Protein AF-A0A257A3Z7-F1 (afdb_monomer_lite)

Structure (mmCIF, N/CA/C/O backbone):
data_AF-A0A257A3Z7-F1
#
_entry.id   AF-A0A257A3Z7-F1
#
loop_
_atom_site.group_PDB
_atom_site.id
_atom_site.type_symbol
_atom_site.label_atom_id
_atom_site.label_alt_id
_atom_site.label_comp_id
_atom_site.label_asym_id
_atom_site.label_entity_id
_atom_site.label_seq_id
_atom_site.pdbx_PDB_ins_code
_atom_site.Cartn_x
_atom_site.Cartn_y
_atom_site.Cartn_z
_atom_site.occupancy
_atom_site.B_iso_or_equiv
_atom_site.auth_seq_id
_atom_site.auth_comp_id
_atom_site.auth_asym_id
_atom_site.auth_atom_id
_atom_site.pdbx_PDB_model_num
ATOM 1 N N . SER A 1 1 ? -11.593 16.610 8.542 1.00 84.69 1 SER A N 1
ATOM 2 C CA . SER A 1 1 ? -10.259 16.221 9.062 1.00 84.69 1 SER A CA 1
ATOM 3 C C . SER A 1 1 ? -10.163 14.697 9.157 1.00 84.69 1 SER A C 1
ATOM 5 O O . SER A 1 1 ? -11.190 14.039 9.027 1.00 84.69 1 SER A O 1
ATOM 7 N N . ILE A 1 2 ? -8.974 14.115 9.392 1.00 80.50 2 ILE A N 1
ATOM 8 C CA . ILE A 1 2 ? -8.826 12.655 9.613 1.00 80.50 2 ILE A CA 1
ATOM 9 C C . ILE A 1 2 ? -9.677 12.182 10.802 1.00 80.50 2 ILE A C 1
ATOM 11 O O . ILE A 1 2 ? -10.316 11.139 10.735 1.00 80.50 2 ILE A O 1
ATOM 15 N N . GLU A 1 3 ? -9.738 12.974 11.873 1.00 81.56 3 GLU A N 1
ATOM 16 C CA . GLU A 1 3 ? -10.544 12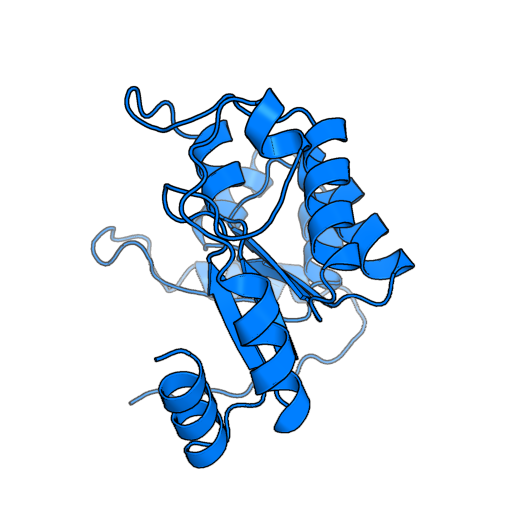.655 13.052 1.00 81.56 3 GLU A CA 1
ATOM 17 C C . GLU A 1 3 ? -12.048 12.618 12.746 1.00 81.56 3 GLU A C 1
ATOM 19 O O . GLU A 1 3 ? -12.732 11.679 13.150 1.00 81.56 3 GLU A O 1
ATOM 24 N N . GLU A 1 4 ? -12.567 13.606 12.012 1.00 74.69 4 GLU A N 1
ATOM 25 C CA . GLU A 1 4 ? -13.973 13.622 11.581 1.00 74.69 4 GLU A CA 1
ATOM 26 C C . GLU A 1 4 ? -14.294 12.403 10.712 1.00 74.69 4 GLU A C 1
ATOM 28 O O . GLU A 1 4 ? -15.268 11.704 10.984 1.00 74.69 4 GLU A O 1
ATOM 33 N N . PHE A 1 5 ? -13.428 12.090 9.743 1.00 80.69 5 PHE A N 1
ATOM 34 C CA . PHE A 1 5 ? -13.581 10.925 8.873 1.00 80.69 5 PHE A CA 1
ATOM 35 C C . PHE A 1 5 ? -13.638 9.611 9.668 1.00 80.69 5 PHE A C 1
ATOM 37 O O . PHE A 1 5 ? -14.579 8.833 9.514 1.00 80.69 5 PHE A O 1
ATOM 44 N N . VAL A 1 6 ? -12.688 9.378 10.579 1.00 74.31 6 VAL A N 1
ATOM 45 C CA . VAL A 1 6 ? -12.662 8.156 11.401 1.00 74.31 6 VAL A CA 1
ATOM 46 C C . VAL A 1 6 ? -13.874 8.072 12.334 1.00 74.31 6 VAL A C 1
ATOM 48 O O . VAL A 1 6 ? -14.445 6.992 12.508 1.00 74.31 6 VAL A O 1
ATOM 51 N N . ASN A 1 7 ? -14.299 9.192 12.926 1.00 75.12 7 ASN A N 1
ATOM 52 C CA . ASN A 1 7 ? -15.493 9.225 13.772 1.00 75.12 7 ASN A CA 1
ATOM 53 C C . ASN A 1 7 ? -16.762 8.887 12.978 1.00 75.12 7 ASN A C 1
ATOM 55 O O . ASN A 1 7 ? -17.616 8.158 13.487 1.00 75.12 7 ASN A O 1
ATOM 59 N N . GLU A 1 8 ? -16.877 9.359 11.735 1.00 69.88 8 GLU A N 1
ATOM 60 C CA . GLU A 1 8 ? -17.967 8.967 10.840 1.00 69.88 8 GLU A CA 1
ATOM 61 C C . GLU A 1 8 ? -17.906 7.481 10.480 1.00 69.88 8 GLU A C 1
ATOM 63 O O . GLU A 1 8 ? -18.938 6.804 10.531 1.00 69.88 8 GLU A O 1
ATOM 68 N N . CYS A 1 9 ? -16.719 6.947 10.173 1.00 64.25 9 CYS A N 1
ATOM 69 C CA . CYS A 1 9 ? -16.544 5.520 9.904 1.00 64.25 9 CYS A CA 1
ATOM 70 C C . CYS A 1 9 ? -17.002 4.663 11.094 1.00 64.25 9 CYS A C 1
ATOM 72 O O . CYS A 1 9 ? -17.773 3.715 10.926 1.00 64.25 9 CYS A O 1
ATOM 74 N N . TYR A 1 10 ? -16.588 5.045 12.304 1.00 72.25 10 TYR A N 1
ATOM 75 C CA . TYR A 1 10 ? -16.987 4.385 13.544 1.00 72.25 10 TYR A CA 1
ATOM 76 C C . TYR A 1 10 ? -18.500 4.464 13.779 1.00 72.25 10 TYR A C 1
ATOM 78 O O . TYR A 1 10 ? -19.136 3.449 14.056 1.00 72.25 10 TYR A O 1
ATOM 86 N N . ALA A 1 11 ? -19.099 5.650 13.626 1.00 68.94 11 ALA A N 1
ATOM 87 C CA . ALA A 1 11 ? -20.536 5.853 13.820 1.00 68.94 11 ALA A CA 1
ATOM 88 C C . ALA A 1 11 ? -21.390 5.029 12.840 1.00 68.94 11 ALA A C 1
ATOM 90 O O . ALA A 1 11 ? -22.500 4.621 13.181 1.00 68.94 11 ALA A O 1
ATOM 91 N N . LYS A 1 12 ? -20.864 4.765 11.639 1.00 70.31 12 LYS A N 1
ATOM 92 C CA . LYS A 1 12 ? -21.499 3.928 10.612 1.00 70.31 12 LYS A CA 1
ATOM 93 C C . LYS A 1 12 ? -21.217 2.428 10.772 1.00 70.31 12 LYS A C 1
ATOM 95 O O . LYS A 1 12 ? -21.784 1.633 10.030 1.00 70.31 12 LYS A O 1
ATOM 100 N N . GLY A 1 13 ? -20.387 2.032 11.738 1.00 65.19 13 GLY A N 1
ATOM 101 C CA . GLY A 1 13 ? -20.094 0.628 12.031 1.00 65.19 13 GLY A CA 1
ATOM 102 C C . GLY A 1 13 ? -19.088 -0.030 11.083 1.00 65.19 13 GLY A C 1
ATOM 103 O O . GLY A 1 13 ? -19.043 -1.259 11.018 1.00 65.19 13 GLY A O 1
ATOM 104 N N . TYR A 1 14 ? -18.282 0.749 10.353 1.00 65.94 14 TYR A N 1
ATOM 105 C CA . TYR A 1 14 ? -17.205 0.184 9.540 1.00 65.94 14 TYR A CA 1
ATOM 106 C C . TYR A 1 14 ? -16.089 -0.369 10.430 1.00 65.94 14 TYR A C 1
ATOM 108 O O . TYR A 1 14 ? -15.669 0.271 11.392 1.00 65.94 14 TYR A O 1
ATOM 116 N N . SER A 1 15 ? -15.590 -1.555 10.086 1.00 76.94 15 SER A N 1
ATOM 117 C CA . SER A 1 15 ? -14.508 -2.241 10.806 1.00 76.94 15 SER A CA 1
ATOM 118 C C . SER A 1 15 ? -13.149 -2.145 10.109 1.00 76.94 15 SER A C 1
ATOM 120 O O . SER A 1 15 ? -12.128 -2.471 10.716 1.00 76.94 15 SER A O 1
ATOM 122 N N . ILE A 1 16 ? -13.130 -1.705 8.847 1.00 82.25 16 ILE A N 1
ATOM 123 C CA . ILE A 1 16 ? -11.935 -1.566 8.013 1.00 82.25 16 ILE A CA 1
ATOM 124 C C . ILE A 1 16 ? -12.042 -0.261 7.219 1.00 82.25 16 ILE A C 1
ATOM 126 O O . ILE A 1 16 ? -13.093 0.035 6.651 1.00 82.25 16 ILE A O 1
ATOM 130 N N . ILE A 1 17 ? -10.945 0.489 7.161 1.00 80.31 17 ILE A N 1
ATOM 131 C CA . ILE A 1 17 ? -10.726 1.588 6.222 1.00 80.31 17 ILE A CA 1
ATOM 132 C C . ILE A 1 17 ? -9.701 1.109 5.199 1.00 80.31 17 ILE A C 1
ATOM 134 O O . ILE A 1 17 ? -8.583 0.754 5.563 1.00 80.31 17 ILE A O 1
ATOM 138 N N . LEU A 1 18 ? -10.085 1.111 3.925 1.00 87.00 18 LEU A N 1
ATOM 139 C CA . LEU A 1 18 ? -9.171 0.922 2.806 1.00 87.00 18 LEU A CA 1
ATOM 140 C C . LEU A 1 18 ? -8.731 2.302 2.312 1.00 87.00 18 LEU A C 1
ATOM 142 O O . LEU A 1 18 ? -9.569 3.087 1.869 1.00 87.00 18 LEU A O 1
ATOM 146 N N . PHE A 1 19 ? -7.444 2.613 2.420 1.00 86.94 19 PHE A N 1
ATOM 147 C CA . PHE A 1 19 ? -6.904 3.929 2.093 1.00 86.94 19 PHE A CA 1
ATOM 148 C C . PHE A 1 19 ? -5.880 3.813 0.966 1.00 86.94 19 PHE A C 1
ATOM 150 O O . PHE A 1 19 ? -4.880 3.115 1.118 1.00 86.94 19 PHE A O 1
ATOM 157 N N . ASN A 1 20 ? -6.119 4.490 -0.161 1.00 87.19 20 ASN A N 1
ATOM 158 C CA . ASN A 1 20 ? -5.139 4.572 -1.242 1.00 87.19 20 ASN A CA 1
ATOM 159 C C . ASN A 1 20 ? -3.973 5.453 -0.797 1.00 87.19 20 ASN A C 1
ATOM 161 O O . ASN A 1 20 ? -4.127 6.663 -0.637 1.00 87.19 20 ASN A O 1
ATOM 165 N N . VAL A 1 21 ? -2.818 4.824 -0.586 1.00 92.44 21 VAL A N 1
ATOM 166 C CA . VAL A 1 21 ? -1.618 5.498 -0.079 1.00 92.44 21 VAL A CA 1
ATOM 167 C C . VAL A 1 21 ? -0.762 6.092 -1.197 1.00 92.44 21 VAL A C 1
ATOM 169 O O . VAL A 1 21 ? 0.233 6.738 -0.881 1.00 92.44 21 VAL A O 1
ATOM 172 N N . ILE A 1 22 ? -1.123 5.879 -2.473 1.00 92.62 22 ILE A N 1
ATOM 173 C CA . ILE A 1 22 ? -0.373 6.330 -3.663 1.00 92.62 22 ILE A CA 1
ATOM 174 C C . ILE A 1 22 ? -1.316 6.722 -4.832 1.00 92.62 22 ILE A C 1
ATOM 176 O O . ILE A 1 22 ? -1.156 6.206 -5.935 1.00 92.62 22 ILE A O 1
ATOM 180 N N . PRO A 1 23 ? -2.351 7.573 -4.686 1.00 80.06 23 PRO A N 1
ATOM 181 C CA . PRO A 1 23 ? -3.240 7.899 -5.814 1.00 80.06 23 PRO A CA 1
ATOM 182 C C . PRO A 1 23 ? -2.546 8.699 -6.932 1.00 80.06 23 PRO A C 1
ATOM 184 O O . PRO A 1 23 ? -2.894 8.545 -8.103 1.00 80.06 23 PRO A O 1
ATOM 187 N N . TRP A 1 24 ? -1.563 9.531 -6.581 1.00 82.88 24 TRP A N 1
ATOM 188 C CA . TRP A 1 24 ? -0.672 10.241 -7.505 1.00 82.88 24 TRP A CA 1
ATOM 189 C C . TRP A 1 24 ? 0.615 10.601 -6.763 1.00 82.88 24 TRP A C 1
ATOM 191 O O . TRP A 1 24 ? 1.683 10.068 -7.053 1.00 82.88 24 TRP A O 1
ATOM 201 N N . GLU A 1 25 ? 0.461 11.420 -5.724 1.00 86.88 25 GLU A N 1
ATOM 202 C CA . GLU A 1 25 ? 1.416 11.558 -4.632 1.00 86.88 25 GLU A CA 1
ATOM 203 C C . GLU A 1 25 ? 1.273 10.370 -3.673 1.00 86.88 25 GLU A C 1
ATOM 205 O O . GLU A 1 25 ? 0.213 9.734 -3.621 1.00 86.88 25 GLU A O 1
ATOM 210 N N . TYR A 1 26 ? 2.319 10.079 -2.900 1.00 92.94 26 TYR A N 1
ATOM 211 C CA . TYR A 1 26 ? 2.256 9.083 -1.834 1.00 92.94 26 TYR A CA 1
ATOM 212 C C . TYR A 1 26 ? 2.099 9.726 -0.450 1.00 92.94 26 TYR A C 1
ATOM 214 O O . TYR A 1 26 ? 2.633 10.807 -0.188 1.00 92.94 26 TYR A O 1
ATOM 222 N N . TYR A 1 27 ? 1.354 9.044 0.430 1.00 94.44 27 TYR A N 1
ATOM 223 C CA . TYR A 1 27 ? 0.863 9.595 1.701 1.00 94.44 27 TYR A CA 1
ATOM 224 C C . TYR A 1 27 ? 1.410 8.921 2.970 1.00 94.44 27 TYR A C 1
ATOM 226 O O . TYR A 1 27 ? 0.728 8.832 3.995 1.00 94.44 27 TYR A O 1
ATOM 234 N N . PHE A 1 28 ? 2.641 8.423 2.892 1.00 97.62 28 PHE A N 1
ATOM 235 C CA . PHE A 1 28 ? 3.398 7.815 3.989 1.00 97.62 28 PHE A CA 1
ATOM 236 C C . PHE A 1 28 ? 4.897 8.024 3.738 1.00 97.62 28 PHE A C 1
ATOM 238 O O . PHE A 1 28 ? 5.302 8.291 2.615 1.00 97.62 28 PHE A O 1
ATOM 245 N N . ILE A 1 29 ? 5.754 7.929 4.749 1.00 97.62 29 ILE A N 1
ATOM 246 C CA . ILE A 1 29 ? 7.201 8.083 4.562 1.00 97.62 29 ILE A CA 1
ATOM 247 C C . ILE A 1 29 ? 7.757 6.803 3.933 1.00 97.62 29 ILE A C 1
ATOM 249 O O . ILE A 1 29 ? 7.714 5.735 4.539 1.00 97.62 29 ILE A O 1
ATOM 253 N N . SER A 1 30 ? 8.318 6.934 2.731 1.00 98.00 30 SER A N 1
ATOM 254 C CA . SER A 1 30 ? 8.900 5.832 1.966 1.00 98.00 30 SER A CA 1
ATOM 255 C C . SER A 1 30 ? 10.212 6.264 1.307 1.00 98.00 30 SER A C 1
ATOM 257 O O . SER A 1 30 ? 10.186 6.934 0.270 1.00 98.00 30 SER A O 1
ATOM 259 N N . PRO A 1 31 ? 11.370 5.876 1.874 1.00 98.19 31 PRO A N 1
ATOM 260 C CA . PRO A 1 31 ? 12.666 6.079 1.229 1.00 98.19 31 PRO A CA 1
ATOM 261 C C . PRO A 1 31 ? 12.738 5.414 -0.150 1.00 98.19 31 PRO A C 1
ATOM 263 O O . PRO A 1 31 ? 13.371 5.939 -1.065 1.00 98.19 31 PRO A O 1
ATOM 266 N N . THR A 1 32 ? 12.064 4.271 -0.318 1.00 98.50 32 THR A N 1
ATOM 267 C CA . THR A 1 32 ? 12.043 3.554 -1.596 1.00 98.50 32 THR A CA 1
ATOM 268 C C . THR A 1 32 ? 11.286 4.328 -2.681 1.00 98.50 32 THR A C 1
ATOM 270 O O . THR A 1 32 ? 11.759 4.403 -3.817 1.00 98.50 32 THR A O 1
ATOM 273 N N . LEU A 1 33 ? 10.124 4.915 -2.367 1.00 97.69 33 LEU A N 1
ATOM 274 C CA . LEU A 1 33 ? 9.367 5.733 -3.326 1.00 97.69 33 LEU A CA 1
ATOM 275 C C . LEU A 1 33 ? 10.086 7.046 -3.655 1.00 97.69 33 LEU A C 1
ATOM 277 O O . LEU A 1 33 ? 10.087 7.453 -4.819 1.00 97.69 33 LEU A O 1
ATOM 281 N N . GLU A 1 34 ? 10.753 7.655 -2.671 1.00 97.75 34 GLU A N 1
ATOM 282 C CA . GLU A 1 34 ? 11.599 8.836 -2.878 1.00 97.75 34 GLU A CA 1
ATOM 283 C C . GLU A 1 34 ? 12.741 8.539 -3.866 1.00 97.75 34 GLU A C 1
ATOM 285 O O . GLU A 1 34 ? 12.918 9.267 -4.843 1.00 97.75 34 GLU A O 1
ATOM 290 N N . GLU A 1 35 ? 13.471 7.430 -3.684 1.00 98.12 35 GLU A N 1
ATOM 291 C CA . GLU A 1 35 ? 14.539 7.006 -4.606 1.00 98.12 35 GLU A CA 1
ATOM 292 C C . GLU A 1 35 ? 14.005 6.733 -6.020 1.00 98.12 35 GLU A C 1
ATOM 294 O O . GLU A 1 35 ? 14.660 7.029 -7.024 1.00 98.12 35 GLU A O 1
ATOM 299 N N . LEU A 1 36 ? 12.790 6.192 -6.113 1.00 96.56 36 LEU A N 1
ATOM 300 C CA . LEU A 1 36 ? 12.113 5.957 -7.383 1.00 96.56 36 LEU A CA 1
ATOM 301 C C . LEU A 1 36 ? 11.615 7.248 -8.048 1.00 96.56 36 LEU A C 1
ATOM 303 O O . LEU A 1 36 ? 11.227 7.182 -9.214 1.00 96.56 36 LEU A O 1
ATOM 307 N N . GLY A 1 37 ? 11.648 8.393 -7.364 1.00 95.94 37 GLY A N 1
ATOM 308 C CA . GLY A 1 37 ? 11.215 9.691 -7.881 1.00 95.94 37 GLY A CA 1
ATOM 309 C C . GLY A 1 37 ? 9.702 9.906 -7.842 1.00 95.94 37 GLY A C 1
ATOM 310 O O . GLY A 1 37 ? 9.180 10.663 -8.662 1.00 95.94 37 GLY A O 1
ATOM 311 N N . TRP A 1 38 ? 8.984 9.205 -6.960 1.00 95.00 38 TRP A N 1
ATOM 312 C CA . TRP A 1 38 ? 7.573 9.498 -6.703 1.00 95.00 38 TRP A CA 1
ATOM 313 C C . TRP A 1 38 ? 7.429 10.808 -5.922 1.00 95.00 38 TRP A C 1
ATOM 315 O O . TRP A 1 38 ? 8.332 11.215 -5.193 1.00 95.00 38 TRP A O 1
ATOM 325 N N . GLU A 1 39 ? 6.287 11.474 -6.071 1.00 94.56 39 GLU A N 1
ATOM 326 C CA . GLU A 1 39 ? 6.020 12.750 -5.406 1.00 94.56 39 GLU A CA 1
ATOM 327 C C . GLU A 1 39 ? 5.460 12.516 -4.001 1.00 94.56 39 GLU A C 1
ATOM 329 O O . GLU A 1 39 ? 4.433 11.859 -3.831 1.00 94.56 39 GLU A O 1
ATOM 334 N N . PHE A 1 40 ? 6.139 13.047 -2.985 1.00 96.25 40 PHE A N 1
ATOM 335 C CA . PHE A 1 40 ? 5.632 13.027 -1.617 1.00 96.25 40 PHE A CA 1
ATOM 336 C C . PHE A 1 40 ? 4.645 14.173 -1.413 1.00 96.25 40 PHE A C 1
ATOM 338 O O . PHE A 1 40 ? 5.027 15.335 -1.560 1.00 96.25 40 PHE A O 1
ATOM 345 N N . GLY A 1 41 ? 3.408 13.848 -1.040 1.00 93.69 41 GLY A N 1
ATOM 346 C CA . GLY A 1 41 ? 2.415 14.854 -0.664 1.00 93.69 41 GLY A CA 1
ATOM 347 C C . GLY A 1 41 ? 2.597 15.261 0.796 1.00 93.69 41 GLY A C 1
ATOM 348 O O . GLY A 1 41 ? 3.130 16.323 1.115 1.00 93.69 41 GLY A O 1
ATOM 349 N N . GLU A 1 42 ? 2.169 14.380 1.700 1.00 91.44 42 GLU A N 1
ATOM 350 C CA . GLU A 1 42 ? 2.315 14.516 3.153 1.00 91.44 42 GLU A CA 1
ATOM 351 C C . GLU A 1 42 ? 2.094 13.161 3.850 1.00 91.44 42 GLU A C 1
ATOM 353 O O . GLU A 1 42 ? 1.567 12.232 3.249 1.00 91.44 42 GLU A O 1
ATOM 358 N N . ASP A 1 43 ? 2.440 13.019 5.132 1.00 94.25 43 ASP A N 1
ATOM 359 C CA . ASP A 1 43 ? 2.104 11.797 5.880 1.00 94.25 43 ASP A CA 1
ATOM 360 C C . ASP A 1 43 ? 0.660 11.848 6.409 1.00 94.25 43 ASP A C 1
ATOM 362 O O . ASP A 1 43 ? 0.394 12.350 7.506 1.00 94.25 43 ASP A O 1
ATOM 366 N N . MET A 1 44 ? -0.279 11.303 5.629 1.00 91.56 44 MET A N 1
ATOM 367 C CA . MET A 1 44 ? -1.674 11.123 6.053 1.00 91.56 44 MET A CA 1
ATOM 368 C C . MET A 1 44 ? -1.915 9.767 6.727 1.00 91.56 44 MET A C 1
ATOM 370 O O . MET A 1 44 ? -2.896 9.610 7.461 1.00 91.56 44 MET A O 1
ATOM 374 N N . LEU A 1 45 ? -1.047 8.780 6.485 1.00 94.19 45 LEU A N 1
ATOM 375 C CA . LEU A 1 45 ? -1.240 7.410 6.950 1.00 94.19 45 LEU A CA 1
ATOM 376 C C . LEU A 1 45 ? -1.015 7.280 8.464 1.00 94.19 45 LEU A C 1
ATOM 378 O O . LEU A 1 45 ? -1.851 6.681 9.144 1.00 94.19 45 LEU A O 1
ATOM 382 N N . SER A 1 46 ? 0.039 7.894 9.016 1.00 95.12 46 SER A N 1
ATOM 383 C CA . SER A 1 46 ? 0.323 7.883 10.465 1.00 95.12 46 SER A CA 1
ATOM 384 C C . SER A 1 46 ? -0.864 8.356 11.327 1.00 95.12 46 SER A C 1
ATOM 386 O O . SER A 1 46 ? -1.306 7.621 12.225 1.00 95.12 46 SER A O 1
ATOM 388 N N . PRO A 1 47 ? -1.421 9.569 11.104 1.00 90.94 47 PRO A N 1
ATOM 389 C CA . PRO A 1 47 ? -2.566 10.042 11.880 1.00 90.94 47 PRO A CA 1
ATOM 390 C C . PRO A 1 47 ? -3.838 9.217 11.637 1.00 90.94 47 PRO A C 1
ATOM 392 O O . PRO A 1 47 ? -4.625 9.049 12.573 1.00 90.94 47 PRO A O 1
ATOM 395 N N . LEU A 1 48 ? -4.041 8.673 10.430 1.00 90.38 48 LEU A N 1
ATOM 396 C CA . LEU A 1 48 ? -5.184 7.806 10.124 1.00 90.38 48 LEU A CA 1
ATOM 397 C C . LEU A 1 48 ? -5.138 6.504 10.929 1.00 90.38 48 LEU A C 1
ATOM 399 O O . LEU A 1 48 ? -6.124 6.179 11.591 1.00 90.38 48 LEU A O 1
ATOM 403 N N . ILE A 1 49 ? -4.000 5.801 10.915 1.00 96.94 49 ILE A N 1
ATOM 404 C CA . ILE A 1 49 ? -3.782 4.561 11.678 1.00 96.94 49 ILE A CA 1
ATOM 405 C C . ILE A 1 49 ? -4.042 4.810 13.160 1.00 96.94 49 ILE A C 1
ATOM 407 O O . ILE A 1 49 ? -4.874 4.136 13.766 1.00 96.94 49 ILE A O 1
ATOM 411 N N . THR A 1 50 ? -3.410 5.846 13.721 1.00 97.31 50 THR A N 1
ATOM 412 C CA . THR A 1 50 ? -3.550 6.194 15.142 1.00 97.31 50 THR A CA 1
ATOM 413 C C . THR A 1 50 ? -5.020 6.371 15.529 1.00 97.31 50 THR A C 1
ATOM 415 O O . THR A 1 50 ? -5.490 5.778 16.500 1.00 97.31 50 THR A O 1
ATOM 418 N N . LYS A 1 51 ? -5.778 7.157 14.753 1.00 92.25 51 LYS A N 1
ATOM 419 C CA . LYS A 1 51 ? -7.189 7.432 15.057 1.00 92.25 51 LYS A CA 1
ATOM 420 C C . LYS A 1 51 ? -8.107 6.247 14.800 1.00 92.25 51 LYS A C 1
ATOM 422 O O . LYS A 1 51 ? -9.018 6.014 15.594 1.00 92.25 51 LYS A O 1
ATOM 427 N N . ALA A 1 52 ? -7.882 5.489 13.735 1.00 88.94 52 ALA A N 1
ATOM 428 C CA . ALA A 1 52 ? -8.666 4.296 13.442 1.00 88.94 52 ALA A CA 1
ATOM 429 C C . ALA A 1 52 ? -8.488 3.232 14.538 1.00 88.94 52 ALA A C 1
ATOM 431 O O . ALA A 1 52 ? -9.476 2.695 15.048 1.00 88.94 52 ALA A O 1
ATOM 432 N N . HIS A 1 53 ? -7.251 3.006 14.987 1.00 97.62 53 HIS A N 1
ATOM 433 C CA . HIS A 1 53 ? -6.934 2.043 16.043 1.00 97.62 53 HIS A CA 1
ATOM 434 C C . HIS A 1 53 ? -7.521 2.438 17.405 1.00 97.62 53 HIS A C 1
ATOM 436 O O . HIS A 1 53 ? -8.029 1.564 18.108 1.00 97.62 53 HIS A O 1
ATOM 442 N N . GLU A 1 54 ? -7.580 3.734 17.750 1.00 97.75 54 GLU A N 1
ATOM 443 C CA . GLU A 1 54 ? -8.313 4.235 18.936 1.00 97.75 54 GLU A CA 1
ATOM 444 C C . GLU A 1 54 ? -9.800 3.817 18.938 1.00 97.75 54 GLU A C 1
ATOM 446 O O . GLU A 1 54 ? -10.424 3.715 19.998 1.00 97.75 54 GLU A O 1
ATOM 451 N N . LYS A 1 55 ? -10.380 3.571 17.756 1.00 90.94 55 LYS A N 1
ATOM 452 C CA . LYS A 1 55 ? -11.772 3.138 17.555 1.00 90.94 55 LYS A CA 1
ATOM 453 C C . LYS A 1 55 ? -11.916 1.642 17.262 1.00 90.94 55 LYS A C 1
ATOM 455 O O . LYS A 1 55 ? -13.033 1.181 17.039 1.00 90.94 55 LYS A O 1
ATOM 460 N N . GLY A 1 56 ? -10.818 0.883 17.262 1.00 91.38 56 GLY A N 1
ATOM 461 C CA . GLY A 1 56 ? -10.810 -0.536 16.897 1.00 91.38 56 GLY A CA 1
ATOM 462 C C . GLY A 1 56 ? -11.087 -0.803 15.412 1.00 91.38 56 GLY A C 1
ATOM 463 O O . GLY A 1 56 ? -11.512 -1.904 15.065 1.00 91.38 56 GLY A O 1
ATOM 464 N N . ILE A 1 57 ? -10.877 0.191 14.546 1.00 82.00 57 ILE A N 1
ATOM 465 C CA . ILE A 1 57 ? -11.022 0.079 13.091 1.00 82.00 57 ILE A CA 1
ATOM 466 C C . ILE A 1 57 ? -9.657 -0.261 12.498 1.00 82.00 57 ILE A C 1
ATOM 468 O O . ILE A 1 57 ? -8.671 0.403 12.805 1.00 82.00 57 ILE A O 1
ATOM 472 N N . LYS A 1 58 ? -9.603 -1.274 11.633 1.00 90.25 58 LYS A N 1
ATOM 473 C CA . LYS A 1 58 ? -8.378 -1.660 10.921 1.00 90.25 58 LYS A CA 1
ATOM 474 C C . LYS A 1 58 ? -8.104 -0.731 9.741 1.00 90.25 58 LYS A C 1
ATOM 476 O O . LYS A 1 58 ? -9.048 -0.273 9.100 1.00 90.25 58 LYS A O 1
ATOM 481 N N . VAL A 1 59 ? -6.838 -0.521 9.398 1.00 88.88 59 VAL A N 1
ATOM 482 C CA . VAL A 1 59 ? -6.429 0.287 8.237 1.00 88.88 59 VAL A CA 1
ATOM 483 C C . VAL A 1 59 ? -5.667 -0.568 7.241 1.00 88.88 59 VAL A C 1
ATOM 485 O O . VAL A 1 59 ? -4.657 -1.183 7.573 1.00 88.88 59 VAL A O 1
ATOM 488 N N . PHE A 1 60 ? -6.171 -0.625 6.013 1.00 94.69 60 PHE A N 1
ATOM 489 C CA . PHE A 1 60 ? -5.541 -1.325 4.903 1.00 94.69 60 PHE A CA 1
ATOM 490 C C . PHE A 1 60 ? -4.950 -0.285 3.953 1.00 94.69 60 PHE A C 1
ATOM 492 O O . PHE A 1 60 ? -5.653 0.641 3.543 1.00 94.69 60 PHE A O 1
ATOM 499 N N . ALA A 1 61 ? -3.678 -0.446 3.596 1.00 96.06 61 ALA A N 1
ATOM 500 C CA . ALA A 1 61 ? -3.032 0.377 2.584 1.00 96.06 61 ALA A CA 1
ATOM 501 C C . ALA A 1 61 ? -3.298 -0.204 1.196 1.00 96.06 61 ALA A C 1
ATOM 503 O O . ALA A 1 61 ? -2.941 -1.347 0.908 1.00 96.06 61 ALA A O 1
ATOM 504 N N . ASP A 1 62 ? -3.928 0.591 0.342 1.00 90.25 62 ASP A N 1
ATOM 505 C CA . ASP A 1 62 ? -4.152 0.262 -1.055 1.00 90.25 62 ASP A CA 1
ATOM 506 C C . ASP A 1 62 ? -3.038 0.846 -1.926 1.00 90.25 62 ASP A C 1
ATOM 508 O O . ASP A 1 62 ? -2.804 2.055 -1.929 1.00 90.25 62 ASP A O 1
ATOM 512 N N . VAL A 1 63 ? -2.343 -0.031 -2.650 1.00 94.44 63 VAL A N 1
ATOM 513 C CA . VAL A 1 63 ? -1.152 0.287 -3.457 1.00 94.44 63 VAL A CA 1
ATOM 514 C C . VAL A 1 63 ? -1.367 0.009 -4.950 1.00 94.44 63 VAL A C 1
ATOM 516 O O . VAL A 1 63 ? -0.408 -0.179 -5.701 1.00 94.44 63 VAL A O 1
ATOM 519 N N . GLN A 1 64 ? -2.628 -0.017 -5.400 1.00 86.75 64 GLN A N 1
ATOM 520 C CA . GLN A 1 64 ? -3.016 -0.331 -6.784 1.00 86.75 64 GLN A CA 1
ATOM 521 C C . GLN A 1 64 ? -2.261 0.488 -7.844 1.00 86.75 64 GLN A C 1
ATOM 523 O O . GLN A 1 64 ? -1.896 -0.038 -8.896 1.00 86.75 64 GLN A O 1
ATOM 528 N N . SER A 1 65 ? -1.938 1.748 -7.546 1.00 88.00 65 SER A N 1
ATOM 529 C CA . SER A 1 65 ? -1.271 2.650 -8.485 1.00 88.00 65 SER A CA 1
ATOM 530 C C . SER A 1 65 ? 0.135 2.192 -8.874 1.00 88.00 65 SER A C 1
ATOM 532 O O . SER A 1 65 ? 0.590 2.484 -9.977 1.00 88.00 65 SER A O 1
ATOM 534 N N . LEU A 1 66 ? 0.824 1.414 -8.028 1.00 91.38 66 LEU A N 1
ATOM 535 C CA . LEU A 1 66 ? 2.113 0.815 -8.401 1.00 91.38 66 LEU A CA 1
ATOM 536 C C . LEU A 1 66 ? 1.947 -0.177 -9.554 1.00 91.38 66 LEU A C 1
ATOM 538 O O . LEU A 1 66 ? 2.791 -0.268 -10.446 1.00 91.38 66 LEU A O 1
ATOM 542 N N . ALA A 1 67 ? 0.849 -0.926 -9.527 1.00 84.00 67 ALA A N 1
ATOM 543 C CA . ALA A 1 67 ? 0.521 -1.935 -10.516 1.00 84.00 67 ALA A CA 1
ATOM 544 C C . ALA A 1 67 ? 0.161 -1.286 -11.850 1.00 84.00 67 ALA A C 1
ATOM 546 O O . ALA A 1 67 ? 0.696 -1.650 -12.895 1.00 84.00 67 ALA A O 1
ATOM 547 N N . TRP A 1 68 ? -0.694 -0.270 -11.789 1.00 83.88 68 TRP A N 1
ATOM 548 C CA . TRP A 1 68 ? -1.032 0.571 -12.926 1.00 83.88 68 TRP A CA 1
ATOM 549 C C . TRP A 1 68 ? 0.249 1.176 -13.523 1.00 83.88 68 TRP A C 1
ATOM 551 O O . TRP A 1 68 ? 0.443 1.087 -14.727 1.00 83.88 68 TRP A O 1
ATOM 561 N N . LYS A 1 69 ? 1.191 1.685 -12.707 1.00 87.31 69 LYS A N 1
ATOM 562 C CA . LYS A 1 69 ? 2.455 2.271 -13.199 1.00 87.31 69 LYS A CA 1
ATOM 563 C C . LYS A 1 69 ? 3.298 1.266 -13.981 1.00 87.31 69 LYS A C 1
ATOM 565 O O . LYS A 1 69 ? 3.978 1.641 -14.931 1.00 87.31 69 LYS A O 1
ATOM 570 N N . ALA A 1 70 ? 3.268 -0.008 -13.593 1.00 85.88 70 ALA A N 1
ATOM 571 C CA . ALA A 1 70 ? 3.978 -1.070 -14.299 1.00 85.88 70 ALA A CA 1
ATOM 572 C C . ALA A 1 70 ? 3.318 -1.483 -15.621 1.00 85.88 70 ALA A C 1
ATOM 574 O O . ALA A 1 70 ? 4.016 -1.947 -16.522 1.00 85.88 70 ALA A O 1
ATOM 575 N N . ARG A 1 71 ? 1.991 -1.362 -15.726 1.00 77.69 71 ARG A N 1
ATOM 576 C CA . ARG A 1 71 ? 1.218 -1.796 -16.902 1.00 77.69 71 ARG A CA 1
ATOM 577 C C . ARG A 1 71 ? 1.010 -0.674 -17.910 1.00 77.69 71 ARG A C 1
ATOM 579 O O . ARG A 1 71 ? 1.061 -0.902 -19.116 1.00 77.69 71 ARG A O 1
ATOM 586 N N . GLU A 1 72 ? 0.776 0.530 -17.412 1.00 77.19 72 GLU A N 1
ATOM 587 C CA . GLU A 1 72 ? 0.336 1.679 -18.183 1.00 77.19 72 GLU A CA 1
ATOM 588 C C . GLU A 1 72 ? 1.457 2.708 -18.253 1.00 77.19 72 GLU A C 1
ATOM 590 O O . GLU A 1 72 ? 1.990 3.193 -17.256 1.00 77.19 72 GLU A O 1
ATOM 595 N N . SER A 1 73 ? 1.840 3.046 -19.480 1.00 65.38 73 SER A N 1
ATOM 596 C CA . SER A 1 73 ? 2.876 4.041 -19.742 1.00 65.38 73 SER A CA 1
ATOM 597 C C . SER A 1 73 ? 2.268 5.443 -19.774 1.00 65.38 73 SER A C 1
ATOM 599 O O . SER A 1 73 ? 2.258 6.085 -20.823 1.00 65.38 73 SER A O 1
ATOM 601 N N . TYR A 1 74 ? 1.728 5.910 -18.645 1.00 69.38 74 TYR A N 1
ATOM 602 C CA . TYR A 1 74 ? 1.271 7.295 -18.520 1.00 69.38 74 TYR A CA 1
ATOM 603 C C . TYR A 1 74 ? 2.478 8.238 -18.413 1.00 69.38 74 TYR A C 1
ATOM 605 O O . TYR A 1 74 ? 3.207 8.162 -17.419 1.00 69.38 74 TYR A O 1
ATOM 613 N N . PRO A 1 75 ? 2.716 9.115 -19.412 1.00 70.25 75 PRO A N 1
ATOM 614 C CA . PRO A 1 75 ? 3.935 9.925 -19.480 1.00 70.25 75 PRO A CA 1
ATOM 615 C C . PRO A 1 75 ? 4.107 10.880 -18.298 1.00 70.25 75 PRO A C 1
ATOM 617 O O . PRO A 1 75 ? 5.235 11.160 -17.906 1.00 70.25 75 PRO A O 1
ATOM 620 N N . ASP A 1 76 ? 2.994 11.350 -17.734 1.00 80.44 76 ASP A N 1
ATOM 621 C CA . ASP A 1 76 ? 2.981 12.374 -16.688 1.00 80.44 76 ASP A CA 1
ATOM 622 C C . ASP A 1 76 ? 2.982 11.788 -15.273 1.00 80.44 76 ASP A C 1
ATOM 624 O O . ASP A 1 76 ? 2.983 12.531 -14.297 1.00 80.44 76 ASP A O 1
ATOM 628 N N . TRP A 1 77 ? 2.957 10.460 -15.139 1.00 82.94 77 TRP A N 1
ATOM 629 C CA . TRP A 1 77 ? 2.824 9.843 -13.829 1.00 82.94 77 TRP A CA 1
ATOM 630 C C . TRP A 1 77 ? 4.159 9.841 -13.082 1.00 82.94 77 TRP A C 1
ATOM 632 O O . TRP A 1 77 ? 5.170 9.464 -13.687 1.00 82.94 77 TRP A O 1
ATOM 642 N N . PRO A 1 78 ? 4.202 10.210 -11.789 1.00 85.12 78 PRO A N 1
ATOM 643 C CA . PRO A 1 78 ? 5.463 10.385 -11.094 1.00 85.12 78 PRO A CA 1
ATOM 644 C C . PRO A 1 78 ? 6.185 9.048 -10.899 1.00 85.12 78 PRO A C 1
ATOM 646 O O . PRO A 1 78 ? 5.619 7.958 -11.047 1.00 85.12 78 PRO A O 1
ATOM 649 N N . GLY A 1 79 ? 7.480 9.156 -10.620 1.00 91.56 79 GLY A N 1
ATOM 650 C CA . GLY A 1 79 ? 8.351 8.038 -10.297 1.00 91.56 79 GLY A CA 1
ATOM 651 C C . GLY A 1 79 ? 8.609 7.016 -11.402 1.00 91.56 79 GLY A C 1
ATOM 652 O O . GLY A 1 79 ? 8.085 7.061 -12.516 1.00 91.56 79 GLY A O 1
ATOM 653 N N . ASN A 1 80 ? 9.469 6.062 -11.072 1.00 93.44 80 ASN A N 1
ATOM 654 C CA . ASN A 1 80 ? 9.818 4.919 -11.901 1.00 93.44 80 ASN A CA 1
ATOM 655 C C . ASN A 1 80 ? 9.019 3.677 -11.491 1.00 93.44 80 ASN A C 1
ATOM 657 O O . ASN A 1 80 ? 8.561 3.556 -10.352 1.00 93.44 80 ASN A O 1
ATOM 661 N N . VAL A 1 81 ? 8.892 2.729 -12.426 1.00 93.31 81 VAL A N 1
ATOM 662 C CA . VAL A 1 81 ? 8.331 1.401 -12.148 1.00 93.31 81 VAL A CA 1
ATOM 663 C C . VAL A 1 81 ? 9.237 0.680 -11.138 1.00 93.31 81 VAL A C 1
ATOM 665 O O . VAL A 1 81 ? 10.422 0.495 -11.431 1.00 93.31 81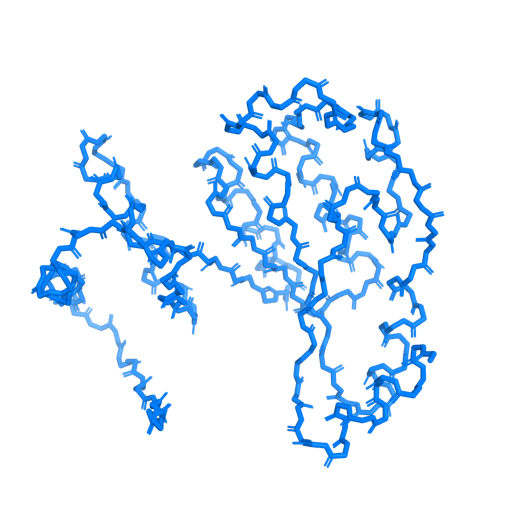 VAL A O 1
ATOM 668 N N . PRO A 1 82 ? 8.720 0.245 -9.976 1.00 95.00 82 PRO A N 1
ATOM 669 C CA . PRO A 1 82 ? 9.519 -0.483 -8.999 1.00 95.00 82 PRO A CA 1
ATOM 670 C C . PRO A 1 82 ? 9.997 -1.851 -9.519 1.00 95.00 82 PRO A C 1
ATOM 672 O O . PRO A 1 82 ? 9.282 -2.574 -10.211 1.00 95.00 82 PRO A O 1
ATOM 675 N N . SER A 1 83 ? 11.192 -2.274 -9.119 1.00 96.12 83 SER A N 1
ATOM 676 C CA . SER A 1 83 ? 11.593 -3.686 -9.188 1.00 96.12 83 SER A CA 1
ATOM 677 C C . SER A 1 83 ? 10.872 -4.528 -8.123 1.00 96.12 83 SER A C 1
ATOM 679 O O . SER A 1 83 ? 10.300 -3.995 -7.173 1.00 96.12 83 SER A O 1
ATOM 681 N N . VAL A 1 84 ? 10.948 -5.863 -8.223 1.00 92.44 84 VAL A N 1
ATOM 682 C CA . VAL A 1 84 ? 10.384 -6.785 -7.211 1.00 92.44 84 VAL A CA 1
ATOM 683 C C . VAL A 1 84 ? 10.907 -6.454 -5.805 1.00 92.44 84 VAL A C 1
ATOM 685 O O . VAL A 1 84 ? 10.143 -6.415 -4.847 1.00 92.44 84 VAL A O 1
ATOM 688 N N . GLN A 1 85 ? 12.205 -6.187 -5.675 1.00 97.62 85 GLN A N 1
ATOM 689 C CA . GLN A 1 85 ? 12.859 -5.876 -4.406 1.00 97.62 85 GLN A CA 1
ATOM 690 C C . GLN A 1 85 ? 12.393 -4.532 -3.850 1.00 97.62 85 GLN A C 1
ATOM 692 O O . GLN A 1 85 ? 12.195 -4.420 -2.648 1.00 97.62 85 GLN A O 1
ATOM 697 N N . GLN A 1 86 ? 12.165 -3.543 -4.713 1.00 98.12 86 GLN A N 1
ATOM 698 C CA . GLN A 1 86 ? 11.630 -2.250 -4.290 1.00 98.12 86 GLN A CA 1
ATOM 699 C C . GLN A 1 86 ? 10.168 -2.362 -3.850 1.00 98.12 86 GLN A C 1
ATOM 701 O O . GLN A 1 86 ? 9.816 -1.789 -2.828 1.00 98.12 86 GLN A O 1
ATOM 706 N N . ILE A 1 87 ? 9.337 -3.165 -4.524 1.00 96.94 87 ILE A N 1
ATOM 707 C CA . ILE A 1 87 ? 7.982 -3.467 -4.030 1.00 96.94 87 ILE A CA 1
ATOM 708 C C . ILE A 1 87 ? 8.038 -4.109 -2.648 1.00 96.94 87 ILE A C 1
ATOM 710 O O . ILE A 1 87 ? 7.314 -3.699 -1.750 1.00 96.94 87 ILE A O 1
ATOM 714 N N . ILE A 1 88 ? 8.916 -5.091 -2.454 1.00 96.88 88 ILE A N 1
ATOM 715 C CA . ILE A 1 88 ? 9.121 -5.724 -1.148 1.00 96.88 88 ILE A CA 1
ATOM 716 C C . ILE A 1 88 ? 9.488 -4.680 -0.084 1.00 96.88 88 ILE A C 1
ATOM 718 O O . ILE A 1 88 ? 8.928 -4.719 1.010 1.00 96.88 88 ILE A O 1
ATOM 722 N N . SER A 1 89 ? 10.396 -3.751 -0.393 1.00 98.50 89 SER A N 1
ATOM 723 C CA . SER A 1 89 ? 10.766 -2.666 0.521 1.00 98.50 89 SER A CA 1
ATOM 724 C C . SER A 1 89 ? 9.580 -1.758 0.840 1.00 98.50 89 SER A C 1
ATOM 726 O O . SER A 1 89 ? 9.294 -1.562 2.013 1.00 98.50 89 SER A O 1
ATOM 728 N N . ILE A 1 90 ? 8.835 -1.304 -0.172 1.00 98.44 90 ILE A N 1
ATOM 729 C CA . ILE A 1 90 ? 7.636 -0.466 -0.002 1.00 98.44 90 ILE A CA 1
ATOM 730 C C . ILE A 1 90 ? 6.605 -1.156 0.900 1.00 98.44 90 ILE A C 1
ATOM 732 O O . ILE A 1 90 ? 6.035 -0.539 1.796 1.00 98.44 90 ILE A O 1
ATOM 736 N N . ILE A 1 91 ? 6.373 -2.456 0.697 1.00 98.12 91 ILE A N 1
ATOM 737 C CA . ILE A 1 91 ? 5.444 -3.217 1.533 1.00 98.12 91 ILE A CA 1
ATOM 738 C C . ILE A 1 91 ? 5.956 -3.333 2.969 1.00 98.12 91 ILE A C 1
ATOM 740 O O . ILE A 1 91 ? 5.171 -3.143 3.889 1.00 98.12 91 ILE A O 1
ATOM 744 N N . ASN A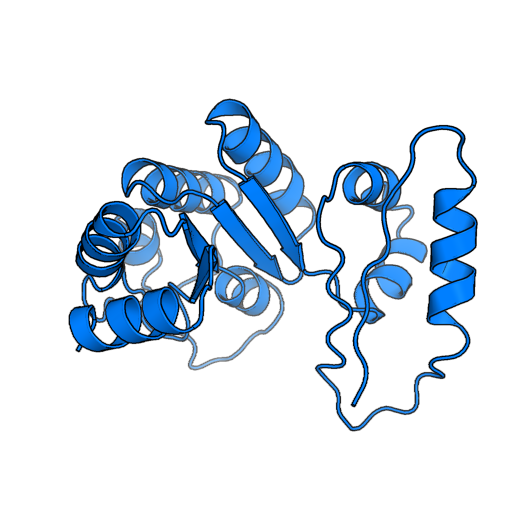 1 92 ? 7.245 -3.601 3.192 1.00 98.44 92 ASN A N 1
ATOM 745 C CA . ASN A 1 92 ? 7.793 -3.622 4.553 1.00 98.44 92 ASN A CA 1
ATOM 746 C C . ASN A 1 92 ? 7.693 -2.250 5.233 1.00 98.44 92 ASN A C 1
ATOM 748 O O . ASN A 1 92 ? 7.331 -2.197 6.400 1.00 98.44 92 ASN A O 1
ATOM 752 N N . GLU A 1 93 ? 7.928 -1.155 4.509 1.00 98.50 93 GLU A N 1
ATOM 753 C CA . GLU A 1 93 ? 7.754 0.204 5.036 1.00 98.50 93 GLU A CA 1
ATOM 754 C C . GLU A 1 93 ? 6.302 0.450 5.485 1.00 98.50 93 GLU A C 1
ATOM 756 O O . GLU A 1 93 ? 6.076 0.993 6.564 1.00 98.50 93 GLU A O 1
ATOM 761 N N . LEU A 1 94 ? 5.308 -0.014 4.719 1.00 98.56 94 LEU A N 1
ATOM 762 C CA . LEU A 1 94 ? 3.893 0.055 5.112 1.00 98.56 94 LEU A CA 1
ATOM 763 C C . LEU A 1 94 ? 3.574 -0.812 6.339 1.00 98.56 94 LEU A C 1
ATOM 765 O O . LEU A 1 94 ? 2.796 -0.404 7.203 1.00 98.56 94 LEU A O 1
ATOM 769 N N . ILE A 1 95 ? 4.175 -2.000 6.432 1.00 97.88 95 ILE A N 1
ATOM 770 C CA . ILE A 1 95 ? 4.044 -2.881 7.601 1.00 97.88 95 ILE A CA 1
ATOM 771 C C . ILE A 1 95 ? 4.634 -2.205 8.844 1.00 97.88 95 ILE A C 1
ATOM 773 O O . ILE A 1 95 ? 3.984 -2.189 9.888 1.00 97.88 95 ILE A O 1
ATOM 777 N N . ASP A 1 96 ? 5.814 -1.597 8.724 1.00 97.56 96 ASP A N 1
ATOM 778 C CA . ASP A 1 96 ? 6.474 -0.853 9.803 1.00 97.56 96 ASP A CA 1
ATOM 779 C C . ASP A 1 96 ? 5.665 0.386 10.224 1.00 97.56 96 ASP A C 1
ATOM 781 O O . ASP A 1 96 ? 5.668 0.764 11.397 1.00 97.56 96 ASP A O 1
ATOM 785 N N . TYR A 1 97 ? 4.909 0.972 9.290 1.00 96.50 97 TYR A N 1
ATOM 786 C CA . TYR A 1 97 ? 3.921 2.023 9.553 1.00 96.50 97 TYR A CA 1
ATOM 787 C C . TYR A 1 97 ? 2.745 1.558 10.429 1.00 96.50 97 TYR A C 1
ATOM 789 O O . TYR A 1 97 ? 2.073 2.387 11.045 1.00 96.50 97 TYR A O 1
ATOM 797 N N . GLY A 1 98 ? 2.493 0.249 10.507 1.00 97.56 98 GLY A N 1
ATOM 798 C CA . GLY A 1 98 ? 1.457 -0.340 11.355 1.00 97.56 98 GLY A CA 1
ATOM 799 C C . GLY A 1 98 ? 0.119 -0.589 10.659 1.00 97.56 98 GLY A C 1
ATOM 800 O O . GLY A 1 98 ? -0.913 -0.628 11.330 1.00 97.56 98 GLY A O 1
ATOM 801 N N . VAL A 1 99 ? 0.106 -0.749 9.332 1.00 97.31 99 VAL A N 1
ATOM 802 C CA . VAL A 1 99 ? -1.113 -1.145 8.605 1.00 97.31 99 VAL A CA 1
ATOM 803 C C . VAL A 1 99 ? -1.551 -2.560 8.994 1.00 97.31 99 VAL A C 1
ATOM 805 O O . VAL A 1 99 ? -0.730 -3.438 9.242 1.00 97.31 99 VAL A O 1
ATOM 808 N N . ASP A 1 100 ? -2.858 -2.811 8.992 1.00 96.12 100 ASP A N 1
ATOM 809 C CA . ASP A 1 100 ? -3.453 -4.126 9.270 1.00 96.12 100 ASP A CA 1
ATOM 810 C C . ASP A 1 100 ? -3.578 -5.001 8.014 1.00 96.12 100 ASP A C 1
ATOM 812 O O . ASP A 1 100 ? -3.780 -6.224 8.090 1.00 96.12 100 ASP A O 1
ATOM 816 N N . GLY A 1 101 ? -3.501 -4.366 6.845 1.00 91.12 101 GLY A N 1
ATOM 817 C CA . GLY A 1 101 ? -3.628 -5.035 5.566 1.00 91.12 101 GLY A CA 1
ATOM 818 C C . GLY A 1 101 ? -2.995 -4.279 4.408 1.00 91.12 101 GLY A C 1
ATOM 819 O O . GLY A 1 101 ? -2.825 -3.062 4.453 1.00 91.12 101 GLY A O 1
ATOM 820 N N . ILE A 1 102 ? -2.678 -5.027 3.359 1.00 94.62 102 ILE A N 1
ATOM 821 C CA . ILE A 1 102 ? -2.264 -4.522 2.054 1.00 94.62 102 ILE A CA 1
ATOM 822 C C . ILE A 1 102 ? -3.324 -4.933 1.044 1.00 94.62 102 ILE A C 1
ATOM 824 O O . ILE A 1 102 ? -3.744 -6.091 1.012 1.00 94.62 102 ILE A O 1
ATOM 828 N N . SER A 1 103 ? -3.729 -3.981 0.218 1.00 88.19 103 SER A N 1
ATOM 829 C CA . SER A 1 103 ? -4.605 -4.183 -0.924 1.00 88.19 103 SER A CA 1
ATOM 830 C C . SER A 1 103 ? -3.889 -3.777 -2.199 1.00 88.19 103 SER A C 1
ATOM 832 O O . SER A 1 103 ? -3.182 -2.771 -2.231 1.00 88.19 103 SER A O 1
ATOM 834 N N . GLU A 1 104 ? -4.095 -4.536 -3.263 1.00 86.31 104 GLU A N 1
ATOM 835 C CA . GLU A 1 104 ? -3.634 -4.165 -4.593 1.00 86.31 104 GLU A CA 1
ATOM 836 C C . GLU A 1 104 ? -4.601 -4.615 -5.676 1.00 86.31 104 GLU A C 1
ATOM 838 O O . GLU A 1 104 ? -5.485 -5.434 -5.431 1.00 86.31 104 GLU A O 1
ATOM 843 N N . GLU A 1 105 ? -4.431 -4.045 -6.863 1.00 79.56 105 GLU A N 1
ATOM 844 C CA . GLU A 1 105 ? -5.180 -4.397 -8.059 1.00 79.56 105 GLU A CA 1
ATOM 845 C C . GLU A 1 105 ? -4.205 -4.775 -9.174 1.00 79.56 105 GLU A C 1
ATOM 847 O O . GLU A 1 105 ? -3.405 -3.947 -9.633 1.00 79.56 105 GLU A O 1
ATOM 852 N N . MET A 1 106 ? -4.306 -6.017 -9.650 1.00 72.25 106 MET A N 1
ATOM 853 C CA . MET A 1 106 ? -3.569 -6.502 -10.819 1.00 72.25 106 MET A CA 1
ATOM 854 C C . MET A 1 106 ? -2.031 -6.365 -10.720 1.00 72.25 106 MET A C 1
ATOM 856 O O . MET A 1 106 ? -1.358 -6.008 -11.699 1.00 72.25 106 MET A O 1
ATOM 860 N N . PHE A 1 107 ? -1.425 -6.624 -9.559 1.00 78.06 107 PHE A N 1
ATOM 861 C CA . PHE A 1 107 ? 0.036 -6.700 -9.455 1.00 78.06 107 PHE A CA 1
ATOM 862 C C . PHE A 1 107 ? 0.614 -7.646 -10.523 1.00 78.06 107 PHE A C 1
ATOM 864 O O . PHE A 1 107 ? 0.103 -8.755 -10.699 1.00 78.06 107 PHE A O 1
ATOM 871 N N . PRO A 1 108 ? 1.709 -7.261 -11.215 1.00 76.50 108 PRO A N 1
ATOM 872 C CA . PRO A 1 108 ? 2.469 -8.190 -12.039 1.00 76.50 108 PRO A CA 1
ATOM 873 C C . PRO A 1 108 ? 2.734 -9.491 -11.274 1.00 76.50 108 PRO A C 1
ATOM 875 O O . PRO A 1 108 ? 3.083 -9.454 -10.092 1.00 76.50 108 PRO A O 1
ATOM 878 N N . ALA A 1 109 ? 2.632 -10.646 -11.940 1.00 70.25 109 ALA A N 1
ATOM 879 C CA . ALA A 1 109 ? 2.761 -11.956 -11.286 1.00 70.25 109 ALA A CA 1
ATOM 880 C C . ALA A 1 109 ? 4.057 -12.097 -10.456 1.00 70.25 109 ALA A C 1
ATOM 882 O O . ALA A 1 109 ? 4.074 -12.709 -9.388 1.00 70.25 109 ALA A O 1
ATOM 883 N N . GLN A 1 110 ? 5.138 -11.463 -10.920 1.00 76.06 110 GLN A N 1
ATOM 884 C CA . GLN A 1 110 ? 6.431 -11.403 -10.236 1.00 76.06 110 GLN A CA 1
ATOM 885 C C . GLN A 1 110 ? 6.422 -10.611 -8.912 1.00 76.06 110 GLN A C 1
ATOM 887 O O . GLN A 1 110 ? 7.296 -10.829 -8.076 1.00 76.06 110 GLN A O 1
ATOM 892 N N . TRP A 1 111 ? 5.467 -9.700 -8.706 1.00 82.31 111 TRP A N 1
ATOM 893 C CA . TRP A 1 111 ? 5.290 -8.935 -7.465 1.00 82.31 111 TRP A CA 1
ATOM 894 C C . TRP A 1 111 ? 4.349 -9.641 -6.492 1.00 82.31 111 TRP A C 1
ATOM 896 O O . TRP A 1 111 ? 4.625 -9.673 -5.294 1.00 82.31 111 TRP A O 1
ATOM 906 N N . PHE A 1 112 ? 3.278 -10.250 -7.008 1.00 78.56 112 PHE A N 1
ATOM 907 C CA . PHE A 1 112 ? 2.219 -10.869 -6.210 1.00 78.56 112 PHE A CA 1
ATOM 908 C C . PHE A 1 112 ? 2.755 -11.847 -5.151 1.00 78.56 112 PHE A C 1
ATOM 910 O O . PHE A 1 112 ? 2.538 -11.668 -3.952 1.00 78.56 112 PHE A O 1
ATOM 917 N N . PHE A 1 113 ? 3.487 -12.886 -5.570 1.00 74.75 113 PHE A N 1
ATOM 918 C CA . PHE A 1 113 ? 3.882 -13.963 -4.655 1.00 74.75 113 PHE A CA 1
ATOM 919 C C . PHE A 1 113 ? 4.837 -13.493 -3.539 1.00 74.75 113 PHE A C 1
ATOM 921 O O . PHE A 1 113 ? 4.609 -13.848 -2.376 1.00 74.75 113 PHE A O 1
ATOM 928 N N . PRO A 1 114 ? 5.878 -12.684 -3.825 1.00 80.88 114 PRO A N 1
ATOM 929 C CA . PRO A 1 114 ? 6.704 -12.091 -2.777 1.00 80.88 114 PRO A CA 1
ATOM 930 C C . PRO A 1 114 ? 5.920 -11.238 -1.776 1.00 80.88 114 PRO A C 1
ATOM 932 O O . PRO A 1 114 ? 6.130 -11.387 -0.570 1.00 80.88 114 PRO A O 1
ATOM 935 N N . VAL A 1 115 ? 4.995 -10.399 -2.250 1.00 85.25 115 VAL A N 1
ATOM 936 C CA . VAL A 1 115 ? 4.187 -9.526 -1.386 1.00 85.25 115 VAL A CA 1
ATOM 937 C C . VAL A 1 115 ? 3.254 -10.340 -0.500 1.00 85.25 115 VAL A C 1
ATOM 939 O O . VAL A 1 115 ? 3.256 -10.153 0.719 1.00 85.25 115 VAL A O 1
ATOM 942 N N . TYR A 1 116 ? 2.532 -11.306 -1.074 1.00 81.62 116 TYR A N 1
ATOM 943 C CA . TYR A 1 116 ? 1.689 -12.233 -0.317 1.00 81.62 116 TYR A CA 1
ATOM 944 C C . TYR A 1 116 ? 2.480 -12.928 0.800 1.00 81.62 116 TYR A C 1
ATOM 946 O O . TYR A 1 116 ? 2.031 -13.003 1.948 1.00 81.62 116 TYR A O 1
ATOM 954 N N . LYS A 1 117 ? 3.686 -13.419 0.482 1.00 82.00 117 LYS A N 1
ATOM 955 C CA . LYS A 1 117 ? 4.540 -14.118 1.447 1.00 82.00 117 LYS A CA 1
ATOM 956 C C . LYS A 1 117 ? 4.950 -13.207 2.604 1.00 82.00 117 LYS A C 1
ATOM 958 O O . LYS A 1 117 ? 4.873 -13.645 3.750 1.00 82.00 117 LYS A O 1
ATOM 963 N N . ILE A 1 118 ? 5.353 -11.971 2.317 1.00 89.50 118 ILE A N 1
ATOM 964 C CA . ILE A 1 118 ? 5.754 -10.995 3.339 1.00 89.50 118 ILE A CA 1
ATOM 965 C C . ILE A 1 118 ? 4.568 -10.608 4.220 1.00 89.50 118 ILE A C 1
ATOM 967 O O . ILE A 1 118 ? 4.701 -10.626 5.443 1.00 89.50 118 ILE A O 1
ATOM 971 N N . CYS A 1 119 ? 3.400 -10.338 3.632 1.00 85.12 119 CYS A N 1
ATOM 972 C CA . CYS A 1 119 ? 2.194 -10.025 4.401 1.00 85.12 119 CYS A CA 1
ATOM 973 C C . CYS A 1 119 ? 1.856 -11.173 5.363 1.00 85.12 119 CYS A C 1
ATOM 975 O O . CYS A 1 119 ? 1.720 -10.967 6.568 1.00 85.12 119 CYS A O 1
ATOM 977 N N . LYS A 1 120 ? 1.847 -12.414 4.858 1.00 84.06 120 LYS A N 1
ATOM 978 C CA . LYS A 1 120 ? 1.589 -13.614 5.666 1.00 84.06 120 LYS A CA 1
ATOM 979 C C . LYS A 1 120 ? 2.614 -13.813 6.786 1.00 84.06 120 LYS A C 1
ATOM 981 O O . LYS A 1 120 ? 2.233 -14.198 7.888 1.00 84.06 120 LYS A O 1
ATOM 986 N N . GLN A 1 121 ? 3.898 -13.575 6.516 1.00 89.06 121 GLN A N 1
ATOM 987 C CA . GLN A 1 121 ? 4.971 -13.698 7.511 1.00 89.06 121 GLN A CA 1
ATOM 988 C C . GLN A 1 121 ? 4.837 -12.681 8.650 1.00 89.06 121 GLN A C 1
ATOM 990 O O . GLN A 1 121 ? 5.188 -13.007 9.781 1.00 89.06 121 GLN A O 1
ATOM 995 N N . ASN A 1 122 ? 4.295 -11.498 8.361 1.00 91.88 122 ASN A N 1
ATOM 996 C CA . ASN A 1 122 ? 4.090 -10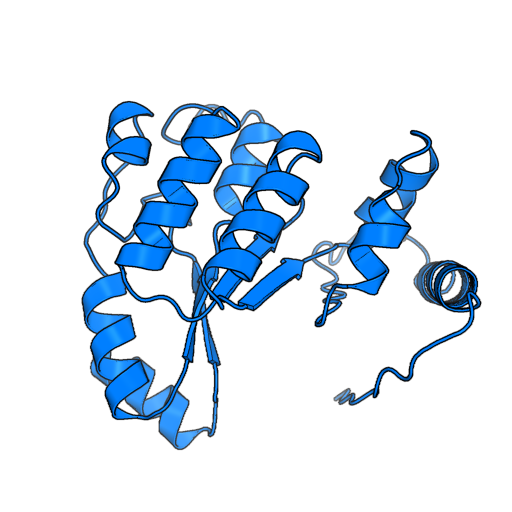.423 9.332 1.00 91.88 122 ASN A CA 1
ATOM 997 C C . ASN A 1 122 ? 2.676 -10.405 9.939 1.00 91.88 122 ASN A C 1
ATOM 999 O O . ASN A 1 122 ? 2.347 -9.507 10.705 1.00 91.88 122 ASN A O 1
ATOM 1003 N N . GLY A 1 123 ? 1.827 -11.390 9.622 1.00 87.56 123 GLY A N 1
ATOM 1004 C CA . GLY A 1 123 ? 0.454 -11.450 10.137 1.00 87.56 123 GLY A CA 1
ATOM 1005 C C . GLY A 1 123 ? -0.474 -10.367 9.576 1.00 87.56 123 GLY A C 1
ATOM 1006 O O . GLY A 1 123 ? -1.528 -10.110 10.154 1.00 87.56 123 GLY A O 1
ATOM 1007 N N . ILE A 1 124 ? -0.095 -9.757 8.455 1.00 90.25 124 ILE A N 1
ATOM 1008 C CA . ILE A 1 124 ? -0.843 -8.704 7.772 1.00 90.25 124 ILE A CA 1
ATOM 1009 C C . ILE A 1 124 ? -1.807 -9.328 6.767 1.00 90.25 124 ILE A C 1
ATOM 1011 O O . ILE A 1 124 ? -1.474 -10.290 6.065 1.00 90.25 124 ILE A O 1
ATOM 1015 N N . THR A 1 125 ? -3.020 -8.782 6.694 1.00 86.06 125 THR A N 1
ATOM 1016 C CA . THR A 1 125 ? -4.029 -9.265 5.746 1.00 86.06 125 THR A CA 1
ATOM 1017 C C . THR A 1 125 ? -3.645 -8.844 4.333 1.00 86.06 125 THR A C 1
ATOM 1019 O O . THR A 1 125 ? -3.439 -7.666 4.078 1.00 86.06 125 THR A O 1
ATOM 1022 N N . TYR A 1 126 ? -3.582 -9.787 3.399 1.00 81.44 126 TYR A N 1
ATOM 1023 C CA . TYR A 1 126 ? -3.365 -9.475 1.990 1.00 81.44 126 TYR A CA 1
ATOM 1024 C C . TYR A 1 126 ? -4.672 -9.602 1.210 1.00 81.44 126 TYR A C 1
ATOM 1026 O O . TYR A 1 126 ? -5.327 -10.648 1.261 1.00 81.44 126 TYR A O 1
ATOM 1034 N N . LEU A 1 127 ? -5.042 -8.541 0.500 1.00 79.00 127 LEU A N 1
ATOM 1035 C CA . LEU A 1 127 ? -6.238 -8.457 -0.323 1.00 79.00 127 LEU A CA 1
ATOM 1036 C C . LEU A 1 127 ? -5.830 -8.210 -1.779 1.00 79.00 127 LEU A C 1
ATOM 1038 O O . LEU A 1 127 ? -5.321 -7.151 -2.127 1.00 79.00 127 LEU A O 1
ATOM 1042 N N . HIS A 1 128 ? -6.061 -9.204 -2.629 1.00 74.06 128 HIS A N 1
ATOM 1043 C CA . HIS A 1 128 ? -5.889 -9.066 -4.070 1.00 74.06 128 HIS A CA 1
ATOM 1044 C C . HIS A 1 128 ? -7.240 -8.730 -4.698 1.00 74.06 128 HIS A C 1
ATOM 1046 O O . HIS A 1 128 ? -8.183 -9.522 -4.603 1.00 74.06 128 HIS A O 1
ATOM 1052 N N . LYS A 1 129 ? -7.337 -7.560 -5.327 1.00 70.75 129 LYS A N 1
ATOM 1053 C CA . LYS A 1 129 ? -8.496 -7.142 -6.116 1.00 70.75 129 LYS A CA 1
ATOM 1054 C C . LYS A 1 129 ? -8.295 -7.666 -7.534 1.00 70.75 129 LYS A C 1
ATOM 1056 O O . LYS A 1 129 ? -7.507 -7.112 -8.294 1.00 70.75 129 LYS A O 1
ATOM 1061 N N . GLY A 1 130 ? -8.957 -8.776 -7.848 1.00 55.03 130 GLY A N 1
ATOM 1062 C CA . GLY A 1 130 ? -9.016 -9.299 -9.210 1.00 55.03 130 GLY A CA 1
ATOM 1063 C C . GLY A 1 130 ? -10.208 -8.704 -9.948 1.00 55.03 130 GLY A C 1
ATOM 1064 O O . GLY A 1 130 ? -11.332 -8.827 -9.461 1.00 55.03 130 GLY A O 1
ATOM 1065 N N . ILE A 1 131 ? -9.985 -8.109 -11.117 1.00 49.56 131 ILE A N 1
ATOM 1066 C CA . ILE A 1 131 ? -11.064 -7.696 -12.021 1.00 49.56 131 ILE A CA 1
ATOM 1067 C C . ILE A 1 131 ? -11.375 -8.836 -13.009 1.00 49.56 131 ILE A C 1
ATOM 1069 O O . ILE A 1 131 ? -10.489 -9.618 -13.343 1.00 49.56 131 ILE A O 1
ATOM 1073 N N . PRO A 1 132 ? -12.614 -8.987 -13.514 1.00 42.62 132 PRO A N 1
ATOM 1074 C CA . PRO A 1 132 ? -12.992 -10.118 -14.374 1.00 42.62 132 PRO A CA 1
ATOM 1075 C C . PRO A 1 132 ? -12.113 -10.332 -15.622 1.00 42.62 132 PRO A C 1
ATOM 1077 O O . PRO A 1 132 ? -11.968 -11.468 -16.073 1.00 42.62 132 PRO A O 1
ATOM 1080 N N . TYR A 1 133 ? -11.489 -9.272 -16.147 1.00 40.12 133 TYR A N 1
ATOM 1081 C CA . TYR A 1 133 ? -10.512 -9.350 -17.241 1.00 40.12 133 TYR A CA 1
ATOM 1082 C C . TYR A 1 133 ? -9.249 -10.156 -16.880 1.00 40.12 133 TYR A C 1
ATOM 1084 O O . TYR A 1 133 ? -8.668 -10.803 -17.752 1.00 40.12 133 TYR A O 1
ATOM 1092 N N . ASP A 1 134 ? -8.864 -10.193 -15.602 1.00 42.12 134 ASP A N 1
ATOM 1093 C CA . ASP A 1 134 ? -7.690 -10.924 -15.112 1.00 42.12 134 ASP A CA 1
ATOM 1094 C C . ASP A 1 134 ? -7.820 -12.427 -15.344 1.00 42.12 134 ASP A C 1
ATOM 1096 O O . ASP A 1 134 ? -6.879 -13.096 -15.770 1.00 42.12 134 ASP A O 1
ATOM 1100 N N . VAL A 1 135 ? -9.020 -12.969 -15.133 1.00 40.62 135 VAL A N 1
ATOM 1101 C CA . VAL A 1 135 ? -9.298 -14.403 -15.286 1.00 40.62 135 VAL A CA 1
ATOM 1102 C C . VAL A 1 135 ? -9.107 -14.853 -16.736 1.00 40.62 135 VAL A C 1
ATOM 1104 O O . VAL A 1 135 ? -8.636 -15.965 -16.968 1.00 40.62 135 VAL A O 1
ATOM 1107 N N . ALA A 1 136 ? -9.417 -13.992 -17.709 1.00 36.41 136 ALA A N 1
ATOM 1108 C CA . ALA A 1 136 ? -9.252 -14.292 -19.129 1.00 36.41 136 ALA A CA 1
ATOM 1109 C C . ALA A 1 136 ? -7.774 -14.259 -19.553 1.00 36.41 136 ALA A C 1
ATOM 1111 O O . ALA A 1 136 ? -7.314 -15.177 -20.229 1.00 36.41 136 ALA A O 1
ATOM 1112 N N . TRP A 1 137 ? -7.006 -13.264 -19.097 1.00 33.66 137 TRP A N 1
ATOM 1113 C CA . TRP A 1 137 ? -5.592 -13.125 -19.465 1.00 33.66 137 TRP A CA 1
ATOM 1114 C C . TRP A 1 137 ? -4.708 -14.211 -18.829 1.00 33.66 137 TRP A C 1
ATOM 1116 O O . TRP A 1 137 ? -3.807 -14.750 -19.469 1.00 33.66 137 TRP A O 1
ATOM 1126 N N . PHE A 1 138 ? -4.992 -14.612 -17.585 1.00 36.72 138 PHE A N 1
ATOM 1127 C CA . PHE A 1 138 ? -4.245 -15.690 -16.926 1.00 36.72 138 PHE A CA 1
ATOM 1128 C C . PHE A 1 138 ? -4.538 -17.087 -17.499 1.00 36.72 138 PHE A C 1
ATOM 1130 O O . PHE A 1 138 ? -3.708 -17.988 -17.337 1.00 36.72 138 PHE A O 1
ATOM 1137 N N . CYS A 1 139 ? -5.672 -17.273 -18.188 1.00 37.62 139 CYS A N 1
ATOM 1138 C CA . CYS A 1 139 ? -6.000 -18.525 -18.876 1.00 37.62 139 CYS A CA 1
ATOM 1139 C C . CYS A 1 139 ? -5.142 -18.774 -20.127 1.00 37.62 139 CYS A C 1
ATOM 1141 O O . CYS A 1 139 ? -4.903 -19.934 -20.461 1.00 37.62 139 CYS A O 1
ATOM 1143 N N . GLU A 1 140 ? -4.655 -17.730 -20.804 1.00 37.44 140 GLU A N 1
ATOM 1144 C CA . GLU A 1 140 ? -3.872 -17.892 -22.040 1.00 37.44 140 GLU A CA 1
ATOM 1145 C C . GLU A 1 140 ? -2.387 -18.228 -21.786 1.00 37.44 140 GLU A C 1
ATOM 1147 O O . GLU A 1 140 ? -1.748 -18.856 -22.629 1.00 37.44 140 GLU A O 1
ATOM 1152 N N . ASP A 1 141 ? -1.858 -17.920 -20.594 1.00 37.62 141 ASP A N 1
ATOM 1153 C CA . ASP A 1 141 ? -0.420 -18.017 -20.270 1.00 37.62 141 ASP A CA 1
ATOM 1154 C C . ASP A 1 141 ? -0.017 -19.220 -19.380 1.00 37.62 141 ASP A C 1
ATOM 1156 O O . ASP A 1 141 ? 1.096 -19.266 -18.853 1.00 37.62 141 ASP A O 1
ATOM 1160 N N . ASN A 1 142 ? -0.883 -20.229 -19.194 1.00 43.84 142 ASN A N 1
ATOM 1161 C CA . ASN A 1 142 ? -0.652 -21.364 -18.268 1.00 43.84 142 ASN A CA 1
ATOM 1162 C C . ASN A 1 142 ? -0.336 -20.930 -16.815 1.00 43.84 142 ASN A C 1
ATOM 1164 O O . ASN A 1 142 ? 0.389 -21.616 -16.087 1.00 43.84 142 ASN A O 1
ATOM 1168 N N . SER A 1 143 ? -0.864 -19.783 -16.381 1.00 43.28 143 SER A N 1
ATOM 1169 C CA . SER A 1 143 ? -0.575 -19.209 -15.067 1.00 43.28 143 SER A CA 1
ATOM 1170 C C . SER A 1 143 ? -1.221 -20.011 -13.929 1.00 43.28 143 SER A C 1
ATOM 1172 O O . SER A 1 143 ? -2.406 -20.340 -13.959 1.00 43.28 143 SER A O 1
ATOM 1174 N N . THR A 1 144 ? -0.461 -20.274 -12.861 1.00 44.31 144 THR A N 1
ATOM 1175 C CA . THR A 1 144 ? -0.920 -20.952 -11.629 1.00 44.31 144 THR A CA 1
ATOM 1176 C C . THR A 1 144 ? -1.712 -20.029 -10.695 1.00 44.31 144 THR A C 1
ATOM 1178 O O . THR A 1 144 ? -1.872 -20.320 -9.510 1.00 44.31 144 THR A O 1
ATOM 1181 N N . VAL A 1 145 ? -2.191 -18.891 -11.200 1.00 39.44 145 VAL A N 1
ATOM 1182 C CA . VAL A 1 145 ? -2.914 -17.860 -10.442 1.00 39.44 145 VAL A CA 1
ATOM 1183 C C . VAL A 1 145 ? -4.189 -18.406 -9.768 1.00 39.44 145 VAL A C 1
ATOM 1185 O O . VAL A 1 145 ? -4.587 -17.911 -8.718 1.00 39.44 145 VAL A O 1
ATOM 1188 N N . PHE A 1 146 ? -4.765 -19.508 -10.254 1.00 42.53 146 PHE A N 1
ATOM 1189 C CA . PHE A 1 146 ? -5.873 -20.190 -9.571 1.00 42.53 146 PHE A CA 1
ATOM 1190 C C . PHE A 1 146 ? -5.498 -20.783 -8.196 1.00 42.53 146 PHE A C 1
ATOM 1192 O O . PHE A 1 146 ? -6.318 -20.726 -7.279 1.00 42.53 146 PHE A O 1
ATOM 1199 N N . ASP A 1 147 ? -4.262 -21.262 -8.000 1.00 40.03 147 ASP A N 1
ATOM 1200 C CA . ASP A 1 147 ? -3.776 -21.715 -6.679 1.00 40.03 147 ASP A CA 1
ATOM 1201 C C . ASP A 1 147 ? -3.521 -20.526 -5.726 1.00 40.03 147 ASP A C 1
ATOM 1203 O O . ASP A 1 147 ? -3.504 -20.666 -4.498 1.00 40.03 147 ASP A O 1
ATOM 1207 N N . ALA A 1 148 ? -3.322 -19.328 -6.282 1.00 37.72 148 ALA A N 1
ATOM 1208 C CA . ALA A 1 148 ? -3.229 -18.093 -5.515 1.00 37.72 148 ALA A CA 1
ATOM 1209 C C . ALA A 1 148 ? -4.620 -17.590 -5.093 1.00 37.72 148 ALA A C 1
ATOM 1211 O O . ALA A 1 148 ? -4.816 -17.281 -3.915 1.00 37.72 148 ALA A O 1
ATOM 1212 N N . TYR A 1 149 ? -5.602 -17.612 -6.004 1.00 43.44 149 TYR A N 1
ATOM 1213 C CA . TYR A 1 149 ? -6.992 -17.238 -5.720 1.00 43.44 149 TYR A CA 1
ATOM 1214 C C . TYR A 1 149 ? -7.656 -18.131 -4.669 1.00 43.44 149 TYR A C 1
ATOM 1216 O O . TYR A 1 149 ? -8.438 -17.629 -3.864 1.00 43.44 149 TYR A O 1
ATOM 1224 N N . SER A 1 150 ? -7.315 -19.425 -4.596 1.00 41.84 150 SER A N 1
ATOM 1225 C CA . SER A 1 150 ? -7.855 -20.317 -3.555 1.00 41.84 150 SER A CA 1
ATOM 1226 C C . SER A 1 150 ? -7.471 -19.899 -2.127 1.00 41.84 150 SER A C 1
ATOM 1228 O O . SER A 1 150 ? -8.057 -20.392 -1.166 1.00 41.84 150 SER A O 1
ATOM 1230 N N . ASN A 1 151 ? -6.480 -19.012 -1.978 1.00 38.38 151 ASN A N 1
ATOM 1231 C CA . ASN A 1 151 ? -6.030 -18.456 -0.701 1.00 38.38 151 ASN A CA 1
ATOM 1232 C C . ASN A 1 151 ? -6.450 -16.986 -0.494 1.00 38.38 151 ASN A C 1
ATOM 1234 O O . ASN A 1 151 ? -6.123 -16.407 0.544 1.00 38.38 151 ASN A O 1
ATOM 1238 N N . CYS A 1 152 ? -7.150 -16.374 -1.455 1.00 37.69 152 CYS A N 1
ATOM 1239 C CA . CYS A 1 152 ? -7.671 -15.015 -1.338 1.00 37.69 152 CYS A CA 1
ATOM 1240 C C . CYS A 1 152 ? -8.981 -15.021 -0.535 1.00 37.69 152 CYS A C 1
ATOM 1242 O O . CYS A 1 152 ? -9.912 -15.764 -0.835 1.00 37.69 152 CYS A O 1
ATOM 1244 N N . HIS A 1 153 ? -9.062 -14.179 0.499 1.00 35.78 153 HIS A N 1
ATOM 1245 C CA . HIS A 1 153 ? -10.234 -14.097 1.383 1.00 35.78 153 HIS A CA 1
ATOM 1246 C C . HIS A 1 153 ? -11.311 -13.113 0.910 1.00 35.78 153 HIS A C 1
ATOM 1248 O O . HIS A 1 153 ? -12.395 -13.080 1.489 1.00 35.78 153 HIS A O 1
ATOM 1254 N N . VAL A 1 154 ? -11.028 -12.323 -0.126 1.00 35.97 154 VAL A N 1
ATOM 1255 C CA . VAL A 1 154 ? -11.969 -11.373 -0.720 1.00 35.97 154 VAL A CA 1
ATOM 1256 C C . VAL A 1 154 ? -11.770 -11.402 -2.231 1.00 35.97 154 VAL A C 1
ATOM 1258 O O . VAL A 1 154 ? -10.674 -11.132 -2.711 1.00 35.97 154 VAL A O 1
ATOM 1261 N N . LEU A 1 155 ? -12.827 -11.762 -2.960 1.00 37.00 155 LEU A N 1
ATOM 1262 C CA . LEU A 1 155 ? -12.943 -11.570 -4.402 1.00 37.00 155 LEU A CA 1
ATOM 1263 C C . LEU A 1 155 ? -13.825 -10.335 -4.598 1.00 37.00 155 LEU A C 1
ATOM 1265 O O . LEU A 1 155 ? -14.990 -10.354 -4.200 1.00 37.00 155 LEU A O 1
ATOM 1269 N N . MET A 1 156 ? -13.271 -9.266 -5.161 1.00 36.06 156 MET A N 1
ATOM 1270 C CA . MET A 1 156 ? -14.023 -8.051 -5.458 1.00 36.06 156 MET A CA 1
ATOM 1271 C C . MET A 1 156 ? -14.323 -8.009 -6.952 1.00 36.06 156 MET A C 1
ATOM 1273 O O . MET A 1 156 ? -13.438 -7.744 -7.750 1.00 36.06 156 MET A O 1
ATOM 1277 N N . THR A 1 157 ? -15.567 -8.274 -7.340 1.00 37.16 157 THR A N 1
ATOM 1278 C CA . THR A 1 157 ? -16.023 -8.071 -8.719 1.00 37.16 157 THR A CA 1
ATOM 1279 C C . THR A 1 157 ? -16.498 -6.628 -8.870 1.00 37.16 157 THR A C 1
ATOM 1281 O O . THR A 1 157 ? -17.702 -6.384 -8.956 1.00 37.16 157 THR A O 1
ATOM 1284 N N . GLU A 1 158 ? -15.587 -5.655 -8.815 1.00 35.97 158 GLU A N 1
ATOM 1285 C CA . GLU A 1 158 ? -15.955 -4.303 -9.243 1.00 35.97 158 GLU A CA 1
ATOM 1286 C C . GLU A 1 158 ? -15.937 -4.232 -10.769 1.00 35.97 158 GLU A C 1
ATOM 1288 O O . GLU A 1 158 ? -14.945 -4.529 -11.434 1.00 35.97 158 GLU A O 1
ATOM 1293 N N . ASP A 1 159 ? -17.093 -3.861 -11.311 1.00 35.66 159 ASP A N 1
ATOM 1294 C CA . ASP A 1 159 ? -17.331 -3.578 -12.721 1.00 35.66 159 ASP A CA 1
ATOM 1295 C C . ASP A 1 159 ? -16.749 -2.174 -13.005 1.00 35.66 159 ASP A C 1
ATOM 1297 O O . ASP A 1 159 ? -17.477 -1.186 -13.091 1.00 35.66 159 ASP A O 1
ATOM 1301 N N . TYR A 1 160 ? -15.413 -2.049 -13.044 1.00 36.38 160 TYR A N 1
ATOM 1302 C CA . TYR A 1 160 ? -14.734 -0.754 -13.257 1.00 36.38 160 TYR A CA 1
ATOM 1303 C C . TYR A 1 160 ? -14.973 -0.178 -14.662 1.00 36.38 160 TYR A C 1
ATOM 1305 O O . TYR A 1 160 ? -14.843 1.027 -14.881 1.00 36.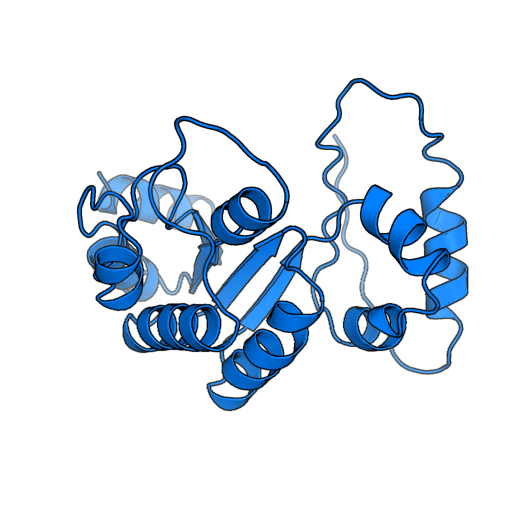38 160 TYR A O 1
ATOM 1313 N N . TYR A 1 161 ? -15.399 -1.016 -15.607 1.00 36.50 161 TYR A N 1
ATOM 1314 C CA . TYR A 1 161 ? -15.822 -0.593 -16.932 1.00 36.50 161 TYR A CA 1
ATOM 1315 C C . TYR A 1 161 ? -17.344 -0.605 -17.009 1.00 36.50 161 TYR A C 1
ATOM 1317 O O . TYR A 1 161 ? -17.958 -1.554 -17.480 1.00 36.50 161 TYR A O 1
ATOM 1325 N N . MET A 1 162 ? -17.967 0.508 -16.626 1.00 32.19 162 MET A N 1
ATOM 1326 C CA . MET A 1 162 ? -19.380 0.786 -16.912 1.00 32.19 162 MET A CA 1
ATOM 1327 C C . MET A 1 162 ? -19.712 0.870 -18.423 1.00 32.19 162 MET A C 1
ATOM 1329 O O . MET A 1 162 ? -20.688 1.523 -18.778 1.00 32.19 162 MET A O 1
ATOM 1333 N N . ASN A 1 163 ? -18.935 0.264 -19.333 1.00 33.22 163 ASN A N 1
ATOM 1334 C CA . ASN A 1 163 ? -19.161 0.443 -20.767 1.00 33.22 163 ASN A CA 1
ATOM 1335 C C . ASN A 1 163 ? -18.631 -0.611 -21.751 1.00 33.22 163 ASN A C 1
ATOM 1337 O O . ASN A 1 163 ? -18.694 -0.319 -22.939 1.00 33.22 163 ASN A O 1
ATOM 1341 N N . ASP A 1 164 ? -18.187 -1.807 -21.351 1.00 35.97 164 ASP A N 1
ATOM 1342 C CA . ASP A 1 164 ? -17.914 -2.847 -22.356 1.00 35.97 164 ASP A CA 1
ATOM 1343 C C . ASP A 1 164 ? -18.729 -4.118 -22.109 1.00 35.97 164 ASP A C 1
ATOM 1345 O O . ASP A 1 164 ? -18.686 -4.731 -21.044 1.00 35.97 164 ASP A O 1
ATOM 1349 N N . ASP A 1 165 ? -19.500 -4.471 -23.141 1.00 37.47 165 ASP A N 1
ATOM 1350 C CA . ASP A 1 165 ? -20.419 -5.601 -23.300 1.00 37.47 165 ASP A CA 1
ATOM 1351 C C . ASP A 1 165 ? -19.719 -6.978 -23.215 1.00 37.47 165 ASP A C 1
ATOM 1353 O O . ASP A 1 165 ? -19.907 -7.845 -24.072 1.00 37.47 165 ASP A O 1
ATOM 1357 N N . LEU A 1 166 ? -18.909 -7.234 -22.186 1.00 39.00 166 LEU A N 1
ATOM 1358 C CA . LEU A 1 166 ? -18.506 -8.598 -21.858 1.00 39.00 166 LEU A CA 1
ATOM 1359 C C . LEU A 1 166 ? -19.573 -9.239 -20.984 1.00 39.00 166 LEU A C 1
ATOM 1361 O O . LEU A 1 166 ? -19.954 -8.771 -19.910 1.00 39.00 166 LEU A O 1
ATOM 1365 N N . ALA A 1 167 ? -20.124 -10.313 -21.530 1.00 41.81 167 ALA A N 1
ATOM 1366 C CA . ALA A 1 167 ? -21.372 -10.878 -21.096 1.00 41.81 167 ALA A CA 1
ATOM 1367 C C . ALA A 1 167 ? -21.231 -11.437 -19.664 1.00 41.81 167 ALA A C 1
ATOM 1369 O O . ALA A 1 167 ? -20.593 -12.459 -19.404 1.00 41.81 167 ALA A O 1
ATOM 1370 N N . ARG A 1 168 ? -21.857 -10.734 -18.710 1.00 41.28 168 ARG A N 1
ATOM 1371 C CA . ARG A 1 168 ? -21.936 -11.049 -17.266 1.00 41.28 168 ARG A CA 1
ATOM 1372 C C . ARG A 1 168 ? -22.307 -12.510 -16.949 1.00 41.28 168 ARG A C 1
ATOM 1374 O O . ARG A 1 168 ? -22.101 -12.975 -15.831 1.00 41.28 168 ARG A O 1
ATOM 1381 N N . ASN A 1 169 ? -22.863 -13.235 -17.916 1.00 41.78 169 ASN A N 1
ATOM 1382 C CA . ASN A 1 169 ? -23.249 -14.643 -17.843 1.00 41.78 169 ASN A CA 1
ATOM 1383 C C . ASN A 1 169 ? -22.084 -15.646 -17.989 1.00 41.78 169 ASN A C 1
ATOM 1385 O O . ASN A 1 169 ? -22.295 -16.811 -17.659 1.00 41.78 169 ASN A O 1
ATOM 1389 N N . GLU A 1 170 ? -20.886 -15.245 -18.427 1.00 37.59 170 GLU A N 1
ATOM 1390 C CA . GLU A 1 170 ? -19.735 -16.162 -18.595 1.00 37.59 170 GLU A CA 1
ATOM 1391 C C . GLU A 1 170 ? -18.723 -16.117 -17.436 1.00 37.59 170 GLU A C 1
ATOM 1393 O O . GLU A 1 170 ? -17.950 -17.058 -17.228 1.00 37.59 170 GLU A O 1
ATOM 1398 N N . ILE A 1 171 ? -18.786 -15.065 -16.616 1.00 43.72 171 ILE A N 1
ATOM 1399 C CA . ILE A 1 171 ? -17.899 -14.860 -15.465 1.00 43.72 171 ILE A CA 1
ATOM 1400 C C . ILE A 1 171 ? -18.194 -15.907 -14.377 1.00 43.72 171 ILE A C 1
ATOM 1402 O O . ILE A 1 171 ? -17.305 -16.633 -13.936 1.00 43.72 171 ILE A O 1
ATOM 1406 N N . ILE A 1 172 ? -19.464 -16.060 -13.989 1.00 41.88 172 ILE A N 1
ATOM 1407 C CA . ILE A 1 172 ? -19.877 -16.950 -12.888 1.00 41.88 172 ILE A CA 1
ATOM 1408 C C . ILE A 1 172 ? -19.577 -18.441 -13.171 1.00 41.88 172 ILE A C 1
ATOM 1410 O O . ILE A 1 172 ? -19.049 -19.106 -12.276 1.00 41.88 172 ILE A O 1
ATOM 1414 N N . PRO A 1 173 ? -19.843 -18.999 -14.372 1.00 40.88 173 PRO A N 1
ATOM 1415 C CA . PRO A 1 173 ? -19.502 -20.390 -14.687 1.00 40.88 173 PRO A CA 1
ATOM 1416 C C . PRO A 1 173 ? -17.993 -20.669 -14.693 1.00 40.88 173 PRO A C 1
ATOM 1418 O O . PRO A 1 173 ? -17.564 -21.717 -14.208 1.00 40.88 173 PRO A O 1
ATOM 1421 N N . SER A 1 174 ? -17.185 -19.722 -15.182 1.00 38.25 174 SER A N 1
ATOM 1422 C CA . SER A 1 174 ? -15.722 -19.846 -15.202 1.00 38.25 174 SER A CA 1
ATOM 1423 C C . SER A 1 174 ? -15.155 -19.895 -13.779 1.00 38.25 174 SER A C 1
ATOM 1425 O O . SER A 1 174 ? -14.363 -20.783 -13.459 1.00 38.25 174 SER A O 1
ATOM 1427 N N . PHE A 1 175 ? -15.665 -19.048 -12.877 1.00 43.78 175 PHE A N 1
ATOM 1428 C CA . PHE A 1 175 ? -15.340 -19.094 -11.446 1.00 43.78 175 PHE A CA 1
ATOM 1429 C C . PHE A 1 175 ? -15.811 -20.384 -10.759 1.00 43.78 175 PHE A C 1
ATOM 1431 O O . PHE A 1 175 ? -15.051 -20.994 -10.006 1.00 43.78 175 PHE A O 1
ATOM 1438 N N . ALA A 1 176 ? -17.042 -20.832 -11.028 1.00 40.50 176 ALA A N 1
ATOM 1439 C CA . ALA A 1 176 ? -17.591 -22.055 -10.439 1.00 40.50 176 ALA A CA 1
ATOM 1440 C C . ALA A 1 176 ? -16.767 -23.299 -10.813 1.00 40.50 176 ALA A C 1
ATOM 1442 O O . ALA A 1 176 ? -16.521 -24.148 -9.959 1.00 40.50 176 ALA A O 1
ATOM 1443 N N . SER A 1 177 ? -16.267 -23.368 -12.050 1.00 40.38 177 SER A N 1
ATOM 1444 C CA . SER A 1 177 ? -15.416 -24.474 -12.506 1.00 40.38 177 SER A CA 1
ATOM 1445 C C . SER A 1 177 ? -14.046 -24.525 -11.806 1.00 40.38 177 SER A C 1
ATOM 1447 O O . SER A 1 177 ? -13.507 -25.609 -11.584 1.00 40.38 177 SER A O 1
ATOM 1449 N N . GLY A 1 178 ? -13.507 -23.373 -11.387 1.00 37.97 178 GLY A N 1
ATOM 1450 C CA . GLY A 1 178 ? -12.263 -23.285 -10.612 1.00 37.97 178 GLY A CA 1
ATOM 1451 C C . GLY A 1 178 ? -12.418 -23.687 -9.139 1.00 37.97 178 GLY A C 1
ATOM 1452 O O . GLY A 1 178 ? -11.462 -24.160 -8.525 1.00 37.97 178 GLY A O 1
ATOM 1453 N N . LEU A 1 179 ? -13.626 -23.552 -8.580 1.00 38.94 179 LEU A N 1
ATOM 1454 C CA . LEU A 1 179 ? -13.952 -23.874 -7.183 1.00 38.94 179 LEU A CA 1
ATOM 1455 C C . LEU A 1 179 ? -14.276 -25.362 -6.944 1.00 38.94 179 LEU A C 1
ATOM 1457 O O . LEU A 1 179 ? -14.354 -25.790 -5.792 1.00 38.94 179 LEU A O 1
ATOM 1461 N N . GLU A 1 180 ? -14.438 -26.178 -7.992 1.00 37.94 180 GLU A N 1
ATOM 1462 C CA . GLU A 1 180 ? -14.755 -27.614 -7.870 1.00 37.94 180 GLU A CA 1
ATOM 1463 C C . GLU A 1 180 ? -13.565 -28.512 -7.459 1.00 37.94 180 GLU A C 1
ATOM 1465 O O . GLU A 1 180 ? -13.708 -29.735 -7.369 1.00 37.94 180 GLU A O 1
ATOM 1470 N N . LYS A 1 181 ? -12.394 -27.954 -7.117 1.00 36.38 181 LYS A N 1
ATOM 1471 C CA . LYS A 1 181 ? -11.341 -28.730 -6.439 1.00 36.38 181 LYS A CA 1
ATOM 1472 C C . LYS A 1 181 ? -11.598 -28.766 -4.931 1.00 36.38 181 LYS A C 1
ATOM 1474 O O . LYS A 1 181 ? -11.621 -27.759 -4.239 1.00 36.38 181 LYS A O 1
ATOM 1479 N N . SER A 1 182 ? -11.830 -29.980 -4.439 1.00 32.72 182 SER A N 1
ATOM 1480 C CA . SER A 1 182 ? -12.319 -30.316 -3.101 1.00 32.72 182 SER A CA 1
ATOM 1481 C C . SER A 1 182 ? -11.595 -29.617 -1.935 1.00 32.72 182 SER A C 1
ATOM 1483 O O . SER A 1 182 ? -10.387 -29.784 -1.774 1.00 32.72 182 SER A O 1
ATOM 1485 N N . SER A 1 183 ? -12.404 -29.014 -1.047 1.00 31.33 183 SER A N 1
ATOM 1486 C CA . SER A 1 183 ? -12.098 -28.281 0.206 1.00 31.33 183 SER A CA 1
ATOM 1487 C C . SER A 1 183 ? -11.701 -26.811 -0.011 1.00 31.33 183 SER A C 1
ATOM 1489 O O . SER A 1 183 ? -10.764 -26.534 -0.732 1.00 31.33 183 SER A O 1
ATOM 1491 N N . SER A 1 184 ? -12.365 -25.792 0.539 1.00 26.89 184 SER A N 1
ATOM 1492 C CA . SER A 1 184 ? -13.251 -25.683 1.703 1.00 26.89 184 SER A CA 1
ATOM 1493 C C . SER A 1 184 ? -14.159 -24.448 1.576 1.00 26.89 184 SER A C 1
ATOM 1495 O O . SER A 1 184 ? -13.781 -23.452 0.978 1.00 26.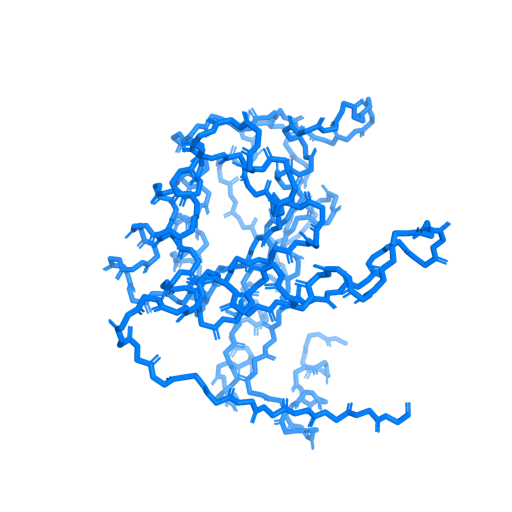89 184 SER A O 1
ATOM 1497 N N . ARG A 1 185 ? -15.354 -24.555 2.172 1.00 29.56 185 ARG A N 1
ATOM 1498 C CA . ARG A 1 185 ? -16.443 -23.567 2.312 1.00 29.56 185 ARG A CA 1
ATOM 1499 C C . ARG A 1 185 ? -16.025 -22.088 2.212 1.00 29.56 185 ARG A C 1
ATOM 1501 O O . ARG A 1 185 ? -15.290 -21.605 3.067 1.00 29.56 185 ARG A O 1
ATOM 1508 N N . ILE A 1 186 ? -16.635 -21.366 1.271 1.00 30.53 186 ILE A N 1
ATOM 1509 C CA . ILE A 1 186 ? -16.698 -19.898 1.252 1.00 30.53 186 ILE A CA 1
ATOM 1510 C C . ILE A 1 186 ? -18.156 -19.481 1.466 1.00 30.53 186 ILE A C 1
ATOM 1512 O O . ILE A 1 186 ? -19.079 -20.043 0.874 1.00 30.53 186 ILE A O 1
ATOM 1516 N N . HIS A 1 187 ? -18.346 -18.530 2.377 1.00 25.98 187 HIS A N 1
ATOM 1517 C CA . HIS A 1 187 ? -19.617 -17.884 2.670 1.00 25.98 187 HIS A CA 1
ATOM 1518 C C . HIS A 1 187 ? -19.887 -16.783 1.639 1.00 25.98 187 HIS A C 1
ATOM 1520 O O . HIS A 1 187 ? -19.046 -15.915 1.432 1.00 25.98 187 HIS A O 1
ATOM 1526 N N . PHE A 1 188 ? -21.077 -16.798 1.042 1.00 28.03 188 PHE A N 1
ATOM 1527 C CA . PHE A 1 188 ? -21.644 -15.635 0.364 1.00 28.03 188 PHE A CA 1
ATOM 1528 C C . PHE A 1 188 ? -22.298 -14.721 1.400 1.00 28.03 188 PHE A C 1
ATOM 1530 O O . PHE A 1 188 ? -23.028 -15.225 2.252 1.00 28.03 188 PHE A O 1
ATOM 1537 N N . CYS A 1 189 ? -22.126 -13.406 1.264 1.00 24.77 189 CYS A N 1
ATOM 1538 C CA . CYS A 1 189 ? -23.111 -12.423 1.718 1.00 24.77 189 CYS A CA 1
ATOM 1539 C C . CYS A 1 189 ? -23.170 -11.266 0.708 1.00 24.77 189 CYS A C 1
ATOM 1541 O O . CYS A 1 189 ? -22.179 -10.582 0.478 1.00 24.77 189 CYS A O 1
ATOM 1543 N N . TYR A 1 190 ? -24.349 -11.125 0.105 1.00 28.84 190 TYR A N 1
ATOM 1544 C CA . TYR A 1 190 ? -24.802 -10.104 -0.843 1.00 28.84 190 TYR A CA 1
ATOM 1545 C C . TYR A 1 190 ? -25.338 -8.863 -0.102 1.00 28.84 190 TYR A C 1
ATOM 1547 O O . TYR A 1 190 ? -25.742 -9.003 1.051 1.00 28.84 190 TYR A O 1
ATOM 1555 N N . ASP A 1 191 ? -25.492 -7.722 -0.789 1.00 22.25 191 ASP A N 1
ATOM 1556 C CA . ASP A 1 191 ? -26.830 -7.121 -0.951 1.00 22.25 191 ASP A CA 1
ATOM 1557 C C . ASP A 1 191 ? -26.892 -6.216 -2.196 1.00 22.25 191 ASP A C 1
ATOM 1559 O O . ASP A 1 191 ? -26.038 -5.355 -2.407 1.00 22.25 191 ASP A O 1
ATOM 1563 N N . LEU A 1 192 ? -27.900 -6.464 -3.030 1.00 24.77 192 LEU A N 1
ATOM 1564 C CA . LEU A 1 192 ? -28.305 -5.639 -4.167 1.00 24.77 192 LEU A CA 1
ATOM 1565 C C . LEU A 1 192 ? -29.407 -4.702 -3.664 1.00 24.77 192 LEU A C 1
ATOM 1567 O O . LEU A 1 192 ? -30.394 -5.180 -3.104 1.00 24.77 192 LEU A O 1
ATOM 1571 N N . GLN A 1 193 ? -29.281 -3.401 -3.920 1.00 26.50 193 GLN A N 1
ATOM 1572 C CA . GLN A 1 193 ? -30.456 -2.543 -4.098 1.00 26.50 193 GLN A CA 1
ATOM 1573 C C . GLN A 1 193 ? -30.640 -2.258 -5.581 1.00 26.50 193 GLN A C 1
ATOM 1575 O O . GLN A 1 193 ? -29.622 -1.957 -6.243 1.00 26.50 193 GLN A O 1
#

Radius of gyration: 17.73 Å; chains: 1; bounding box: 45×46×42 Å

Secondary structure (DSSP, 8-state):
-HHHHHHHHHHTT--EEEEES-SSSB-S--HHHHHTTPPB----HHHHHHHHHHTT-EEEEE-HHHHHHHH---TT--SPPPPHHHHHHHHHHHHHTT-SEEEEES--HHHHHHHHHHHHHTTPEEEEE--HHHHHHHHHTT-THHHHHTT-S--------TT----HHHHHHHHHHHHTSS-----------

Sequence (193 aa):
SIEEFVNECYAKGYSIILFNVIPWEYYFISPTLEELGWEFGEDMLSPLITKAHEKGIKVFADVQSLAWKARESYPDWPGNVPSVQQIISIINELIDYGVDGISEEMFPAQWFFPVYKICKQNGITYLHKGIPYDVAWFCEDNSTVFDAYSNCHVLMTEDYYMNDDLARNEIIPSFASGLEKSSSRIHFCYDLQ

pLDDT: mean 70.74, std 25.05, range [22.25, 98.56]

Foldseek 3Di:
DLLVVLVVCLVVPAQEDEDAQPPQAGADDAPLQVVQFGHHDYNPLLVNCVNNVVSNHAYEYEDAVLQCQVVPPDPPGGGHNDDLVSLLRVLVRVVVSPHQAYEYERHDPSNVPSSVVSCVVSNHHYAYEYELVNLVVCVVVVHPCLVVVVPHLDHDHDPPPPDDPPDPVVSVVSVVVSPPPDDDDDDDDDDDD